Protein AF-A0A3N5FR30-F1 (afdb_monomer_lite)

Sequence (261 aa):
MTSRAGVLCLGLALLLAAAAEAAAPLPAHPPEVLRQDLEFLLRTIDEVHPDPYQAVSREDLEAHVQRIAAGLTEPLTAVQFFPRVAPLITSLGDGHTLVSPTLDSAALEEAGIRFFPLDLLFTPSGAFVLRSSGPEEEVPAGARLLSVNGTAIEEITETLLSLASGETRDLRLAKLGVDDTFKLFLWQTYGFAGTFDIEHEHDGERAGVRLAGLLPSEIRSRRTKAATKTLELETLEDGVRLLRVRHFEVDSNDFRRFLRS

Foldseek 3Di:
DDDDDDDDPPDDPPPPPPPPPAFDDADWDALVVLLVVLVVVLVCCVVPPPQQPPQHHNVRLVVLSVVLSVVRPGTGGQLQCLLSCLLSQQSSLAQPGADDRPDDLVSQVSSVWFWDQFQWQFDPVAIFTCAGLDPDRPDDGRWGWQDKPPHGRVVLLVSLLSRAHHNDSGVSSRVCRPDCNVRSSCCSPVVDTAKIWTWIGDPRDIDIDIDGGHRPVSSVVSPPPPVDPQWDWDQDPPRDIDIDHNDDPDDPVRVVVVVVD

Secondary structure (DSSP, 8-state):
-----------------------PPPPEE-HHHHHHHHHHHHHHHHHH-SSTTSSS-HHHHHHHHHHHHHT--S-EEHHHHHHHHHHHHHHTT-SS--------HHHHHHTT--B--EEEEEETTEEEEEEE-SSS--S-TTPEEEEETTEEHHHHHHHHHTTS--SSHHHHHHHHTSTTHHHHHHHHHH---SEEEEEEEETTEEEEEEEEPB-HHHHHHHS------SEEEEE-GGG-EEEEE--S-S-HHHHHHHTT-

Radius of gyration: 25.09 Å; chains: 1; bounding box: 101×34×68 Å

pLDDT: mean 86.25, std 15.85, range [37.53, 98.69]

Structure (mmCIF, N/CA/C/O backbone):
data_AF-A0A3N5FR30-F1
#
_entry.id   AF-A0A3N5FR30-F1
#
loop_
_atom_site.group_PDB
_atom_site.id
_atom_site.type_symbol
_atom_site.label_atom_id
_atom_site.label_alt_id
_atom_site.label_comp_id
_atom_site.label_asym_id
_atom_site.label_entity_id
_atom_site.label_seq_id
_atom_site.pdbx_PDB_ins_code
_atom_site.Cartn_x
_atom_site.Cartn_y
_atom_site.Cartn_z
_atom_site.occupancy
_atom_site.B_iso_or_equiv
_atom_site.auth_seq_id
_atom_site.auth_comp_id
_atom_site.auth_asym_id
_atom_site.auth_atom_id
_atom_site.pdbx_PDB_model_num
ATOM 1 N N . MET A 1 1 ? 77.000 13.882 24.609 1.00 42.44 1 MET A N 1
ATOM 2 C CA . MET A 1 1 ? 76.091 12.730 24.793 1.00 42.44 1 MET A CA 1
ATOM 3 C C . MET A 1 1 ? 74.787 13.275 25.347 1.00 42.44 1 MET A C 1
ATOM 5 O O . MET A 1 1 ? 74.662 13.463 26.547 1.00 42.44 1 MET A O 1
ATOM 9 N N . THR A 1 2 ? 73.895 13.699 24.456 1.00 39.75 2 THR A N 1
ATOM 10 C CA . THR A 1 2 ? 72.694 14.477 24.778 1.00 39.75 2 THR A CA 1
ATOM 11 C C . THR A 1 2 ? 71.457 13.586 24.711 1.00 39.75 2 THR A C 1
ATOM 13 O O . THR A 1 2 ? 71.197 12.926 23.709 1.00 39.75 2 THR A O 1
ATOM 16 N N . SER A 1 3 ? 70.729 13.561 25.826 1.00 40.66 3 SER A N 1
ATOM 17 C CA . SER A 1 3 ? 69.446 12.890 26.027 1.00 40.66 3 SER A CA 1
ATOM 18 C C . SER A 1 3 ? 68.369 13.481 25.108 1.00 40.66 3 SER A C 1
ATOM 20 O O . SER A 1 3 ? 68.215 14.701 25.048 1.00 40.66 3 SER A O 1
ATOM 22 N N . ARG A 1 4 ? 67.622 12.630 24.394 1.00 44.72 4 ARG A N 1
ATOM 23 C CA . ARG A 1 4 ? 66.390 13.001 23.680 1.00 44.72 4 ARG A CA 1
ATOM 24 C C . ARG A 1 4 ? 65.199 12.506 24.496 1.00 44.72 4 ARG A C 1
ATOM 26 O O . ARG A 1 4 ? 64.917 11.312 24.521 1.00 44.72 4 ARG A O 1
ATOM 33 N N . ALA A 1 5 ? 64.530 13.439 25.166 1.00 45.00 5 ALA A N 1
ATOM 34 C CA . ALA A 1 5 ? 63.251 13.220 25.824 1.00 45.00 5 ALA A CA 1
ATOM 35 C C . ALA A 1 5 ? 62.147 13.049 24.769 1.00 45.00 5 ALA A C 1
ATOM 37 O O . ALA A 1 5 ? 62.014 13.870 23.860 1.00 45.00 5 ALA A O 1
ATOM 38 N N . GLY A 1 6 ? 61.381 11.965 24.890 1.00 43.25 6 GLY A N 1
ATOM 39 C CA . GLY A 1 6 ? 60.166 11.735 24.121 1.00 43.25 6 GLY A CA 1
ATOM 40 C C . GLY A 1 6 ? 59.013 12.578 24.660 1.00 43.25 6 GLY A C 1
ATOM 41 O O . GLY A 1 6 ? 58.820 12.674 25.870 1.00 43.25 6 GLY A O 1
ATOM 42 N N . VAL A 1 7 ? 58.235 13.162 23.753 1.00 48.25 7 VAL A N 1
ATOM 43 C CA . VAL A 1 7 ? 56.917 13.727 24.048 1.00 48.25 7 VAL A CA 1
ATOM 44 C C . VAL A 1 7 ? 55.917 12.912 23.240 1.00 48.25 7 VAL A C 1
ATOM 46 O O . VAL A 1 7 ? 55.847 13.014 22.018 1.00 48.25 7 VAL A O 1
ATOM 49 N N . LEU A 1 8 ? 55.207 12.032 23.939 1.00 38.25 8 LEU A N 1
ATOM 50 C CA . LEU A 1 8 ? 54.112 11.230 23.414 1.00 38.25 8 LEU A CA 1
ATOM 51 C C . LEU A 1 8 ? 52.847 12.104 23.470 1.00 38.25 8 LEU A C 1
ATOM 53 O O . LEU A 1 8 ? 52.256 12.271 24.534 1.00 38.25 8 LEU A O 1
ATOM 57 N N . CYS A 1 9 ? 52.459 12.715 22.349 1.00 37.53 9 CYS A N 1
ATOM 58 C CA . CYS A 1 9 ? 51.179 13.420 22.236 1.00 37.53 9 CYS A CA 1
ATOM 59 C C . CYS A 1 9 ? 50.045 12.394 22.119 1.00 37.53 9 CYS A C 1
ATOM 61 O O . CYS A 1 9 ? 49.798 11.846 21.046 1.00 37.53 9 CYS A O 1
ATOM 63 N N . LEU A 1 10 ? 49.362 12.136 23.233 1.00 40.31 10 LEU A N 1
ATOM 64 C CA . LEU A 1 10 ? 48.133 11.351 23.279 1.00 40.31 10 LEU A CA 1
ATOM 65 C C . LEU A 1 10 ? 46.980 12.218 22.738 1.00 40.31 10 LEU A C 1
ATOM 67 O O . LEU A 1 10 ? 46.413 13.040 23.455 1.00 40.31 10 LEU A O 1
ATOM 71 N N . GLY A 1 11 ? 46.675 12.085 21.446 1.00 41.25 11 GLY A N 1
ATOM 72 C CA . GLY A 1 11 ? 45.509 12.717 20.831 1.00 41.25 11 GLY A CA 1
ATOM 73 C C . GLY A 1 11 ? 44.230 12.004 21.265 1.00 41.25 11 GLY A C 1
ATOM 74 O O . GLY A 1 11 ? 43.933 10.916 20.780 1.00 41.25 11 GLY A O 1
ATOM 75 N N . LEU A 1 12 ? 43.481 12.609 22.186 1.00 43.53 12 LEU A N 1
ATOM 76 C CA . LEU A 1 12 ? 42.139 12.175 22.567 1.00 43.53 12 LEU A CA 1
ATOM 77 C C . LEU A 1 12 ? 41.180 12.501 21.410 1.00 43.53 12 LEU A C 1
ATOM 79 O O . LEU A 1 12 ? 40.731 13.637 21.267 1.00 43.53 12 LEU A O 1
ATOM 83 N N . ALA A 1 13 ? 40.901 11.517 20.554 1.00 44.03 13 ALA A N 1
ATOM 84 C CA . ALA A 1 13 ? 39.857 11.622 19.544 1.00 44.03 13 ALA A CA 1
ATOM 85 C C . ALA A 1 13 ? 38.494 11.624 20.252 1.00 44.03 13 ALA A C 1
ATOM 87 O O . ALA A 1 13 ? 37.994 10.582 20.675 1.00 44.03 13 ALA A O 1
ATOM 88 N N . LEU A 1 14 ? 37.918 12.814 20.427 1.00 39.25 14 LEU A N 1
ATOM 89 C CA . LEU A 1 14 ? 36.544 12.985 20.882 1.00 39.25 14 LEU A CA 1
ATOM 90 C C . LEU A 1 14 ? 35.622 12.450 19.771 1.00 39.25 14 LEU A C 1
ATOM 92 O O . LEU A 1 14 ? 35.352 13.141 18.790 1.00 39.25 14 LEU A O 1
ATOM 96 N N . LEU A 1 15 ? 35.177 11.197 19.897 1.00 43.19 15 LEU A N 1
ATOM 97 C CA . LEU A 1 15 ? 34.057 10.676 19.117 1.00 43.19 15 LEU A CA 1
ATOM 98 C C . LEU A 1 15 ? 32.801 11.439 19.552 1.00 43.19 15 LEU A C 1
ATOM 100 O O . LEU A 1 15 ? 32.135 11.075 20.520 1.00 43.19 15 LEU A O 1
ATOM 104 N N . LEU A 1 16 ? 32.486 12.517 18.836 1.00 42.00 16 LEU A N 1
ATOM 105 C CA . LEU A 1 16 ? 31.136 13.063 18.789 1.00 42.00 16 LEU A CA 1
ATOM 106 C C . LEU A 1 16 ? 30.261 12.019 18.092 1.00 42.00 16 LEU A C 1
ATOM 108 O O . LEU A 1 16 ? 30.093 12.033 16.875 1.00 42.00 16 LEU A O 1
ATOM 112 N N . ALA A 1 17 ? 29.732 11.079 18.872 1.00 44.19 17 ALA A N 1
ATOM 113 C CA . ALA A 1 17 ? 28.532 10.372 18.475 1.00 44.19 17 ALA A CA 1
ATOM 114 C C . ALA A 1 17 ? 27.443 11.441 18.342 1.00 44.19 17 ALA A C 1
ATOM 116 O O . ALA A 1 17 ? 26.980 11.988 19.343 1.00 44.19 17 ALA A O 1
ATOM 117 N N . ALA A 1 18 ? 27.092 11.794 17.106 1.00 41.62 18 ALA A N 1
ATOM 118 C CA . ALA A 1 18 ? 25.855 12.503 16.847 1.00 41.62 18 ALA A CA 1
ATOM 119 C C . ALA A 1 18 ? 24.737 11.592 17.361 1.00 41.62 18 ALA A C 1
ATOM 121 O O . ALA A 1 18 ? 24.438 10.563 16.755 1.00 41.62 18 ALA A O 1
ATOM 122 N N . ALA A 1 19 ? 24.191 11.912 18.533 1.00 42.03 19 ALA A N 1
ATOM 123 C CA . ALA A 1 19 ? 22.943 11.321 18.966 1.00 42.03 19 ALA A CA 1
ATOM 124 C C . ALA A 1 19 ? 21.922 11.712 17.898 1.00 42.03 19 ALA A C 1
ATOM 126 O O . ALA A 1 19 ? 21.645 12.897 17.721 1.00 42.03 19 ALA A O 1
ATOM 127 N N . ALA A 1 20 ? 21.452 10.734 17.124 1.00 46.09 20 ALA A N 1
ATOM 128 C CA . ALA A 1 20 ? 20.307 10.934 16.257 1.00 46.09 20 ALA A CA 1
ATOM 129 C C . ALA A 1 20 ? 19.173 11.415 17.163 1.00 46.09 20 ALA A C 1
ATOM 131 O O . ALA A 1 20 ? 18.742 10.685 18.058 1.00 46.09 20 ALA A O 1
ATOM 132 N N . GLU A 1 21 ? 18.783 12.675 17.007 1.00 43.16 21 GLU A N 1
ATOM 133 C CA . GLU A 1 21 ? 17.681 13.251 17.756 1.00 43.16 21 GLU A CA 1
ATOM 134 C C . GLU A 1 21 ? 16.444 12.427 17.403 1.00 43.16 21 GLU A C 1
ATOM 136 O O . GLU A 1 21 ? 16.078 12.301 16.232 1.00 43.16 21 GLU A O 1
ATOM 141 N N . ALA A 1 22 ? 15.901 11.726 18.399 1.00 49.97 22 ALA A N 1
ATOM 142 C CA . ALA A 1 22 ? 14.773 10.843 18.184 1.00 49.97 22 ALA A CA 1
ATOM 143 C C . ALA A 1 22 ? 13.600 11.692 17.690 1.00 49.97 22 ALA A C 1
ATOM 145 O O . ALA A 1 22 ? 13.188 12.640 18.357 1.00 49.97 22 ALA A O 1
ATOM 146 N N . ALA A 1 23 ? 13.102 11.337 16.510 1.00 55.12 23 ALA A N 1
ATOM 147 C CA . ALA A 1 23 ? 11.891 11.862 15.909 1.00 55.12 23 ALA A CA 1
ATOM 148 C C . ALA A 1 23 ? 10.788 12.124 16.945 1.00 55.12 23 ALA A C 1
ATOM 150 O O . ALA A 1 23 ? 10.525 11.264 17.793 1.00 55.12 23 ALA A O 1
ATOM 151 N N . ALA A 1 24 ? 10.107 13.270 16.854 1.00 56.94 24 ALA A N 1
ATOM 152 C CA . ALA A 1 24 ? 8.933 13.517 17.681 1.00 56.94 24 ALA A CA 1
ATOM 153 C C . ALA A 1 24 ? 7.892 12.396 17.454 1.00 56.94 24 ALA A C 1
ATOM 155 O O . ALA A 1 24 ? 7.596 12.058 16.303 1.00 56.94 24 ALA A O 1
ATOM 156 N N . PRO A 1 25 ? 7.348 11.783 18.521 1.00 68.56 25 PRO A N 1
ATOM 157 C CA . PRO A 1 25 ? 6.411 10.679 18.376 1.00 68.56 25 PRO A CA 1
ATOM 158 C C . PRO A 1 25 ? 5.099 11.164 17.751 1.00 68.56 25 PRO A C 1
ATOM 160 O O . PRO A 1 25 ? 4.577 12.221 18.108 1.00 68.56 25 PRO A O 1
ATOM 163 N N . LEU A 1 26 ? 4.552 10.369 16.829 1.00 75.31 26 LEU A N 1
ATOM 164 C CA . LEU A 1 26 ? 3.255 10.643 16.210 1.00 75.31 26 LEU A CA 1
ATOM 165 C C . LEU A 1 26 ? 2.138 10.686 17.272 1.00 75.31 26 LEU A C 1
ATOM 167 O O . LEU A 1 26 ? 2.204 9.947 18.260 1.00 75.31 26 LEU A O 1
ATOM 171 N N . PRO A 1 27 ? 1.090 11.506 17.076 1.00 83.06 27 PRO A N 1
ATOM 172 C CA . PRO A 1 27 ? -0.012 11.605 18.026 1.00 83.06 27 PRO A CA 1
ATOM 173 C C . PRO A 1 27 ? -0.767 10.273 18.148 1.00 83.06 27 PRO A C 1
ATOM 175 O O . PRO A 1 27 ? -1.097 9.633 17.147 1.00 83.06 27 PRO A O 1
ATOM 178 N N . ALA A 1 28 ? -1.045 9.868 19.390 1.00 91.06 28 ALA A N 1
ATOM 179 C CA . ALA A 1 28 ? -1.814 8.672 19.721 1.00 91.06 28 ALA A CA 1
ATOM 180 C C . ALA A 1 28 ? -3.229 9.028 20.197 1.00 91.06 28 ALA A C 1
ATOM 182 O O . ALA A 1 28 ? -3.439 10.043 20.863 1.00 91.06 28 ALA A O 1
ATOM 183 N N . HIS A 1 29 ? -4.188 8.159 19.890 1.00 93.81 29 HIS A N 1
ATOM 184 C CA . HIS A 1 29 ? -5.600 8.320 20.218 1.00 93.81 29 HIS A CA 1
ATOM 185 C C . HIS A 1 29 ? -6.042 7.242 21.213 1.00 93.81 29 HIS A C 1
ATOM 187 O O . HIS A 1 29 ? -5.626 6.089 21.083 1.00 93.81 29 HIS A O 1
ATOM 193 N N . PRO A 1 30 ? -6.869 7.580 22.218 1.00 97.06 30 PRO A N 1
ATOM 194 C CA . PRO A 1 30 ? -7.309 6.619 23.222 1.00 97.06 30 PRO A CA 1
ATOM 195 C C . PRO A 1 30 ? -8.242 5.552 22.616 1.00 97.06 30 PRO A C 1
ATOM 197 O O . PRO A 1 30 ? -8.977 5.858 21.674 1.00 97.06 30 PRO A O 1
ATOM 200 N N . PRO A 1 31 ? -8.297 4.332 23.191 1.00 97.62 31 PRO A N 1
ATOM 201 C CA . PRO A 1 31 ? -9.117 3.234 22.672 1.00 97.62 31 PRO A CA 1
ATOM 202 C C . PRO A 1 31 ? -10.581 3.584 22.414 1.00 97.62 31 PRO A C 1
ATOM 204 O O . PRO A 1 31 ? -11.162 3.111 21.447 1.00 97.62 31 PRO A O 1
ATOM 207 N N . GLU A 1 32 ? -11.173 4.417 23.270 1.00 97.38 32 GLU A N 1
ATOM 208 C CA . GLU A 1 32 ? -12.575 4.817 23.149 1.00 97.38 32 GLU A CA 1
ATOM 209 C C . GLU A 1 32 ? -12.850 5.594 21.856 1.00 97.38 32 GLU A C 1
ATOM 211 O O . GLU A 1 32 ? -13.816 5.306 21.158 1.00 97.38 32 GLU A O 1
ATOM 216 N N . VAL A 1 33 ? -11.953 6.511 21.485 1.00 96.94 33 VAL A N 1
ATOM 217 C CA . VAL A 1 33 ? -12.056 7.266 20.226 1.00 96.94 33 VAL A CA 1
ATOM 218 C C . VAL A 1 33 ? -11.894 6.327 19.032 1.00 96.94 33 VAL A C 1
ATOM 220 O O . VAL A 1 33 ? -12.684 6.372 18.099 1.00 96.94 33 VAL A O 1
ATOM 223 N N . LEU A 1 34 ? -10.929 5.407 19.093 1.00 97.00 34 LEU A N 1
ATOM 224 C CA . LEU A 1 34 ? -10.686 4.444 18.016 1.00 97.00 34 LEU A CA 1
ATOM 225 C C . LEU A 1 34 ? -11.871 3.488 17.795 1.00 97.00 34 LEU A C 1
ATOM 227 O O . LEU A 1 34 ? -12.149 3.104 16.662 1.00 97.00 34 LEU A O 1
ATOM 231 N N . ARG A 1 35 ? -12.592 3.101 18.856 1.00 97.81 35 ARG A N 1
ATOM 232 C CA . ARG A 1 35 ? -13.826 2.304 18.729 1.00 97.81 35 ARG A CA 1
ATOM 233 C C . ARG A 1 35 ? -14.955 3.106 18.089 1.00 97.81 35 ARG A C 1
ATOM 235 O O . ARG A 1 35 ? -15.630 2.579 17.211 1.00 97.81 35 ARG A O 1
ATOM 242 N N . GLN A 1 36 ? -15.113 4.373 18.471 1.00 97.38 36 GLN A N 1
ATOM 243 C CA . GLN A 1 36 ? -16.086 5.271 17.843 1.00 97.38 36 GLN A CA 1
ATOM 244 C C . GLN A 1 36 ? -15.788 5.467 16.350 1.00 97.38 36 GLN A C 1
ATOM 246 O O . GLN A 1 36 ? -16.717 5.463 15.545 1.00 97.38 36 GLN A O 1
ATOM 251 N N . ASP A 1 37 ? -14.512 5.546 15.964 1.00 95.94 37 ASP A N 1
ATOM 252 C CA . ASP A 1 37 ? -14.106 5.599 14.556 1.00 95.94 37 ASP A CA 1
ATOM 253 C C . ASP A 1 37 ? -14.484 4.316 13.795 1.00 95.94 37 ASP A C 1
ATOM 255 O O . ASP A 1 37 ? -14.937 4.400 12.655 1.00 95.94 37 ASP A O 1
ATOM 259 N N . LEU A 1 38 ? -14.361 3.128 14.407 1.00 96.81 38 LEU A N 1
ATOM 260 C CA . LEU A 1 38 ? -14.804 1.868 13.784 1.00 96.81 38 LEU A CA 1
ATOM 261 C C . LEU A 1 38 ? -16.320 1.821 13.576 1.00 96.81 38 LEU A C 1
ATOM 263 O O . LEU A 1 38 ? -16.785 1.400 12.518 1.00 96.81 38 LEU A O 1
ATOM 267 N N . GLU A 1 39 ? -17.090 2.241 14.579 1.00 96.06 39 GLU A N 1
ATOM 268 C CA . GLU A 1 39 ? -18.551 2.302 14.485 1.00 96.06 39 GLU A CA 1
ATOM 269 C C . GLU A 1 39 ? -18.994 3.315 13.426 1.00 96.06 39 GLU A C 1
ATOM 271 O O . GLU A 1 39 ? -19.888 3.040 12.623 1.00 96.06 39 GLU A O 1
ATOM 276 N N . PHE A 1 40 ? -18.339 4.478 13.393 1.00 96.38 40 PHE A N 1
ATOM 277 C CA . PHE A 1 40 ? -18.560 5.493 12.374 1.00 96.38 40 PHE A CA 1
ATOM 278 C C . PHE A 1 40 ? -18.238 4.957 10.977 1.00 96.38 40 PHE A C 1
ATOM 280 O O . PHE A 1 40 ? -19.025 5.161 10.051 1.00 96.38 40 PHE A O 1
ATOM 287 N N . LEU A 1 41 ? -17.115 4.253 10.826 1.00 95.81 41 LEU A N 1
ATOM 288 C CA . LEU A 1 41 ? -16.693 3.661 9.562 1.00 95.81 41 LEU A CA 1
ATOM 289 C C . LEU A 1 41 ? -17.719 2.650 9.050 1.00 95.81 41 LEU A C 1
ATOM 291 O O . LEU A 1 41 ? -18.159 2.770 7.911 1.00 95.81 41 LEU A O 1
ATOM 295 N N . LEU A 1 42 ? -18.132 1.697 9.891 1.00 95.88 42 LEU A N 1
ATOM 296 C CA . LEU A 1 42 ? -19.125 0.690 9.521 1.00 95.88 42 LEU A CA 1
ATOM 297 C C . LEU A 1 42 ? -20.447 1.341 9.098 1.00 95.88 42 LEU A C 1
ATOM 299 O O . LEU A 1 42 ? -20.963 1.039 8.029 1.00 95.88 42 LEU A O 1
ATOM 303 N N . ARG A 1 43 ? -20.956 2.298 9.885 1.00 96.81 43 ARG A N 1
ATOM 304 C CA . ARG A 1 43 ? -22.175 3.036 9.523 1.00 96.81 43 ARG A CA 1
ATOM 305 C C . ARG A 1 43 ? -22.022 3.779 8.194 1.00 96.81 43 ARG A C 1
ATOM 307 O O . ARG A 1 43 ? -22.944 3.790 7.390 1.00 96.81 43 ARG A O 1
ATOM 314 N N . THR A 1 44 ? -20.864 4.388 7.954 1.00 96.31 44 THR A N 1
ATOM 315 C CA . THR A 1 44 ? -20.599 5.112 6.703 1.00 96.31 44 THR A CA 1
ATOM 316 C C . THR A 1 44 ? -20.578 4.164 5.505 1.00 96.31 44 THR A C 1
ATOM 318 O O . THR A 1 44 ? -21.104 4.512 4.451 1.00 96.31 44 THR A O 1
ATOM 321 N N . ILE A 1 45 ? -20.013 2.962 5.658 1.00 95.81 45 ILE A N 1
ATOM 322 C CA . ILE A 1 45 ? -20.052 1.921 4.623 1.00 95.81 45 ILE A CA 1
ATOM 323 C C . ILE A 1 45 ? -21.508 1.553 4.312 1.00 95.81 45 ILE A C 1
ATOM 325 O O . ILE A 1 45 ? -21.887 1.575 3.143 1.00 95.81 45 ILE A O 1
ATOM 329 N N . ASP A 1 46 ? -22.325 1.302 5.338 1.00 94.88 46 ASP A N 1
ATOM 330 C CA . ASP A 1 46 ? -23.747 0.957 5.191 1.00 94.88 46 ASP A CA 1
ATOM 331 C C . ASP A 1 46 ? -24.562 2.068 4.495 1.00 94.88 46 ASP A C 1
ATOM 333 O O . ASP A 1 46 ? -25.474 1.780 3.722 1.00 94.88 46 ASP A O 1
ATOM 337 N N . GLU A 1 47 ? -24.260 3.340 4.776 1.00 96.38 47 GLU A N 1
ATOM 338 C CA . GLU A 1 47 ? -25.028 4.493 4.282 1.00 96.38 47 GLU A CA 1
ATOM 339 C C . GLU A 1 47 ? -24.602 4.978 2.889 1.00 96.38 47 GLU A C 1
ATOM 341 O O . GLU A 1 47 ? -25.434 5.486 2.133 1.00 96.38 47 GLU A O 1
ATOM 346 N N . VAL A 1 48 ? -23.309 4.890 2.564 1.00 95.69 48 VAL A N 1
ATOM 347 C CA . VAL A 1 48 ? -22.721 5.586 1.406 1.00 95.69 48 VAL A CA 1
ATOM 348 C C . VAL A 1 48 ? -22.289 4.628 0.304 1.00 95.69 48 VAL A C 1
ATOM 350 O O . VAL A 1 48 ? -22.377 4.980 -0.875 1.00 95.69 48 VAL A O 1
ATOM 353 N N . HIS A 1 49 ? -21.796 3.438 0.652 1.00 95.06 49 HIS A N 1
ATOM 354 C CA . HIS A 1 49 ? -21.287 2.516 -0.354 1.00 95.06 49 HIS A CA 1
ATOM 355 C C . HIS A 1 49 ? -22.462 1.918 -1.151 1.00 95.06 49 HIS A C 1
ATOM 357 O O . HIS A 1 49 ? -23.422 1.437 -0.551 1.00 95.06 49 HIS A O 1
ATOM 363 N N . PRO A 1 50 ? -22.422 1.914 -2.497 1.00 93.62 50 PRO A N 1
ATOM 364 C CA . PRO A 1 50 ? -23.561 1.472 -3.304 1.00 93.62 50 PRO A CA 1
ATOM 365 C C . PRO A 1 50 ? -23.837 -0.035 -3.204 1.00 93.62 50 PRO A C 1
ATOM 367 O O . PRO A 1 50 ? -24.989 -0.444 -3.326 1.00 93.62 50 PRO A O 1
ATOM 370 N N . ASP A 1 51 ? -22.797 -0.851 -3.000 1.00 93.75 51 ASP A N 1
ATOM 371 C CA . ASP A 1 51 ? -22.917 -2.314 -2.872 1.00 93.75 51 ASP A CA 1
ATOM 372 C C . ASP A 1 51 ? -21.824 -2.925 -1.959 1.00 93.75 51 ASP A C 1
ATOM 374 O O . ASP A 1 51 ? -20.907 -3.591 -2.437 1.00 93.75 51 ASP A O 1
ATOM 378 N N . PRO A 1 52 ? -21.810 -2.620 -0.643 1.00 93.25 52 PRO A N 1
ATOM 379 C CA . PRO A 1 52 ? -20.686 -2.969 0.239 1.00 93.25 52 PRO A CA 1
ATOM 380 C C . PRO A 1 52 ? -20.592 -4.461 0.555 1.00 93.25 52 PRO A C 1
ATOM 382 O O . PRO A 1 52 ? -19.548 -4.932 0.999 1.00 93.25 52 PRO A O 1
ATOM 385 N N . TYR A 1 53 ? -21.673 -5.208 0.334 1.00 95.38 53 TYR A N 1
ATOM 386 C CA . TYR A 1 53 ? -21.774 -6.607 0.742 1.00 95.38 53 TYR A CA 1
ATOM 387 C C . TYR A 1 53 ? -21.699 -7.589 -0.426 1.00 95.38 53 TYR A C 1
ATOM 389 O O . TYR A 1 53 ? -22.062 -8.758 -0.293 1.00 95.38 53 TYR A O 1
ATOM 397 N N . GLN A 1 54 ? -21.230 -7.127 -1.586 1.00 93.38 54 GLN A N 1
ATOM 398 C CA . GLN A 1 54 ? -21.058 -7.977 -2.757 1.00 93.38 54 GLN A CA 1
ATOM 399 C C . GLN A 1 54 ? -20.033 -9.097 -2.504 1.00 93.38 54 GLN A C 1
ATOM 401 O O . GLN A 1 54 ? -20.246 -10.240 -2.912 1.00 93.38 54 GLN A O 1
ATOM 406 N N . ALA A 1 55 ? -18.916 -8.766 -1.844 1.00 92.94 55 ALA A N 1
ATOM 407 C CA . ALA A 1 55 ? -17.796 -9.681 -1.608 1.00 92.94 55 ALA A CA 1
ATOM 408 C C . ALA A 1 55 ? -17.727 -10.237 -0.173 1.00 92.94 55 ALA A C 1
ATOM 410 O O . ALA A 1 55 ? -17.074 -11.256 0.056 1.00 92.94 55 ALA A O 1
ATOM 411 N N . VAL A 1 56 ? -18.389 -9.589 0.788 1.00 94.88 56 VAL A N 1
ATOM 412 C CA . VAL A 1 56 ? -18.380 -9.948 2.214 1.00 94.88 56 VAL A CA 1
ATOM 413 C C . VAL A 1 56 ? -19.777 -9.770 2.801 1.00 94.88 56 VAL A C 1
ATOM 415 O O . VAL A 1 56 ? -20.484 -8.839 2.433 1.00 94.88 56 VAL A O 1
ATOM 418 N N . SER A 1 57 ? -20.201 -10.647 3.713 1.00 96.25 5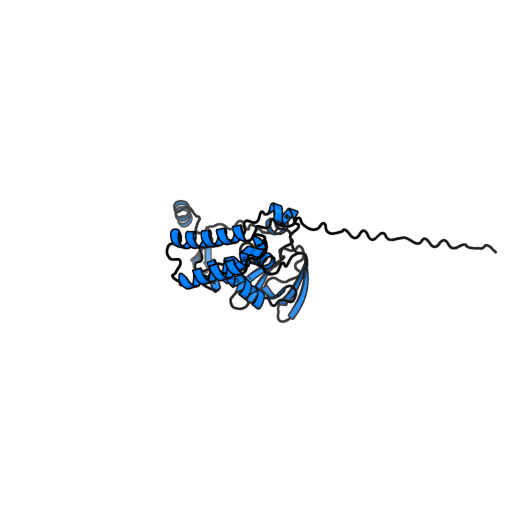7 SER A N 1
ATOM 419 C CA . SER A 1 57 ? -21.488 -10.460 4.389 1.00 96.25 57 SER A CA 1
ATOM 420 C C . SER A 1 57 ? -21.422 -9.308 5.397 1.00 96.25 57 SER A C 1
ATOM 422 O O . SER A 1 57 ? -20.360 -8.988 5.943 1.00 96.25 57 SER A O 1
ATOM 424 N N . ARG A 1 58 ? -22.573 -8.693 5.680 1.00 95.50 58 ARG A N 1
ATOM 425 C CA . ARG A 1 58 ? -22.680 -7.649 6.707 1.00 95.50 58 ARG A CA 1
ATOM 426 C C . ARG A 1 58 ? -22.277 -8.188 8.078 1.00 95.50 58 ARG A C 1
ATOM 428 O O . ARG A 1 58 ? -21.550 -7.525 8.810 1.00 95.50 58 ARG A O 1
ATOM 435 N N . GLU A 1 59 ? -22.691 -9.412 8.386 1.00 96.62 59 GLU A N 1
ATOM 436 C CA . GLU A 1 59 ? -22.394 -10.104 9.637 1.00 96.62 59 GLU A CA 1
ATOM 437 C C . GLU A 1 59 ? -20.893 -10.379 9.801 1.00 96.62 59 GLU A C 1
ATOM 439 O O . GLU A 1 59 ? -20.344 -10.176 10.885 1.00 96.62 59 GLU A O 1
ATOM 444 N N . ASP A 1 60 ? -20.202 -10.798 8.734 1.00 95.81 60 ASP A N 1
ATOM 445 C CA . ASP A 1 60 ? -18.754 -11.029 8.773 1.00 95.81 60 ASP A CA 1
ATOM 446 C C . ASP A 1 60 ? -17.979 -9.720 8.972 1.00 95.81 60 ASP A C 1
ATOM 448 O O . ASP A 1 60 ? -17.001 -9.684 9.730 1.00 95.81 60 ASP A O 1
ATOM 452 N N . LEU A 1 61 ? -18.423 -8.635 8.326 1.00 95.06 61 LEU A N 1
ATOM 453 C CA . LEU A 1 61 ? -17.823 -7.309 8.475 1.00 95.06 61 LEU A CA 1
ATOM 454 C C . LEU A 1 61 ? -18.033 -6.760 9.896 1.00 95.06 61 LEU A C 1
ATOM 456 O O . LEU A 1 61 ? -17.072 -6.325 10.535 1.00 95.06 61 LEU A O 1
ATOM 460 N N . GLU A 1 62 ? -19.252 -6.859 10.435 1.00 96.25 62 GLU A N 1
ATOM 461 C CA . GLU A 1 62 ? -19.579 -6.518 11.827 1.00 96.25 62 GLU A CA 1
ATOM 462 C C . GLU A 1 62 ? -18.734 -7.330 12.819 1.00 96.25 62 GLU A C 1
ATOM 464 O O . GLU A 1 62 ? -18.115 -6.769 13.727 1.00 96.25 62 GLU A O 1
ATOM 469 N N . ALA A 1 63 ? -18.636 -8.649 12.627 1.00 96.25 63 ALA A N 1
ATOM 470 C CA . ALA A 1 63 ? -17.816 -9.514 13.470 1.00 96.25 63 ALA A CA 1
ATOM 471 C C . ALA A 1 63 ? -16.331 -9.122 13.421 1.00 96.25 63 ALA A C 1
ATOM 473 O O . ALA A 1 63 ? -15.620 -9.219 14.426 1.00 96.25 63 ALA A O 1
ATOM 474 N N . HIS A 1 64 ? -15.841 -8.660 12.268 1.00 94.88 64 HIS A N 1
ATOM 475 C CA . HIS A 1 64 ? -14.481 -8.154 12.134 1.00 94.88 64 HIS A CA 1
ATOM 476 C C . HIS A 1 64 ? -14.275 -6.844 12.899 1.00 94.88 64 HIS A C 1
ATOM 478 O O . HIS A 1 64 ? -13.319 -6.743 13.672 1.00 94.88 64 HIS A O 1
ATOM 484 N N . VAL A 1 65 ? -15.201 -5.893 12.775 1.00 96.56 65 VAL A N 1
ATOM 485 C CA . VAL A 1 65 ? -15.191 -4.649 13.558 1.00 96.56 65 VAL A CA 1
ATOM 486 C C . VAL A 1 65 ? -15.140 -4.947 15.059 1.00 96.56 65 VAL A C 1
ATOM 488 O O . VAL A 1 65 ? -14.283 -4.408 15.760 1.00 96.56 65 VAL A O 1
ATOM 491 N N . GLN A 1 66 ? -15.976 -5.868 15.548 1.00 96.88 66 GLN A N 1
ATOM 492 C CA . GLN A 1 66 ? -16.005 -6.240 16.967 1.00 96.88 66 GLN A CA 1
ATOM 493 C C . GLN A 1 66 ? -14.689 -6.870 17.442 1.00 96.88 66 GLN A C 1
ATOM 495 O O . GLN A 1 66 ? -14.205 -6.553 18.532 1.00 96.88 66 GLN A O 1
ATOM 500 N N . ARG A 1 67 ? -14.057 -7.720 16.619 1.00 96.81 67 ARG A N 1
ATOM 501 C CA . ARG A 1 67 ? -12.733 -8.289 16.927 1.00 96.81 67 ARG A CA 1
ATOM 502 C C . ARG A 1 67 ? -11.667 -7.207 17.075 1.00 96.81 67 ARG A C 1
ATOM 504 O O . ARG A 1 67 ? -10.866 -7.275 18.006 1.00 96.81 67 ARG A O 1
ATOM 511 N N . ILE A 1 68 ? -11.659 -6.212 16.188 1.00 96.50 68 ILE A N 1
ATOM 512 C CA . ILE A 1 68 ? -10.711 -5.096 16.276 1.00 96.50 68 ILE A CA 1
ATOM 513 C C . ILE A 1 68 ? -11.002 -4.282 17.538 1.00 96.50 68 ILE A C 1
ATOM 515 O O . ILE A 1 68 ? -10.091 -4.077 18.336 1.00 96.50 68 ILE A O 1
ATOM 519 N N . ALA A 1 69 ? -12.262 -3.896 17.764 1.00 97.12 69 ALA A N 1
ATOM 520 C CA . ALA A 1 69 ? -12.687 -3.092 18.909 1.00 97.12 69 ALA A CA 1
ATOM 521 C C . ALA A 1 69 ? -12.318 -3.723 20.264 1.00 97.12 69 ALA A C 1
ATOM 523 O O . ALA A 1 69 ? -11.852 -3.021 21.169 1.00 97.12 69 ALA A O 1
ATOM 524 N N . ALA A 1 70 ? -12.469 -5.046 20.391 1.00 96.88 70 ALA A N 1
ATOM 525 C CA . ALA A 1 70 ? -12.086 -5.805 21.580 1.00 96.88 70 ALA A CA 1
ATOM 526 C C . ALA A 1 70 ? -10.564 -5.822 21.820 1.00 96.88 70 ALA A C 1
ATOM 528 O O . ALA A 1 70 ? -10.119 -5.861 22.965 1.00 96.88 70 ALA A O 1
ATOM 529 N N . GLY A 1 71 ? -9.76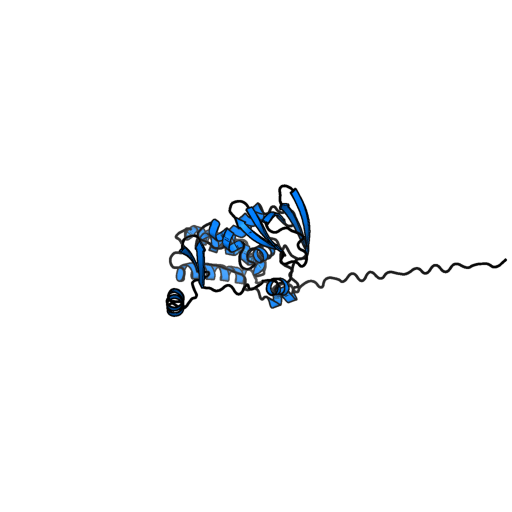4 -5.767 20.750 1.00 95.75 71 GLY A N 1
ATOM 530 C CA . GLY A 1 71 ? -8.301 -5.720 20.809 1.00 95.75 71 GLY A CA 1
ATOM 531 C C . GLY A 1 71 ? -7.707 -4.320 21.012 1.00 95.75 71 GLY A C 1
ATOM 532 O O . GLY A 1 71 ? -6.484 -4.186 21.085 1.00 95.75 71 GLY A O 1
ATOM 533 N N . LEU A 1 72 ? -8.533 -3.270 21.074 1.00 96.62 72 LEU A N 1
ATOM 534 C CA . LEU A 1 72 ? -8.095 -1.905 21.372 1.00 96.62 72 LEU A CA 1
ATOM 535 C C . LEU A 1 72 ? -8.037 -1.710 22.890 1.00 96.62 72 LEU A C 1
ATOM 537 O O . LEU A 1 72 ? -9.025 -1.321 23.511 1.00 96.62 72 LEU A O 1
ATOM 541 N N . THR A 1 73 ? -6.891 -2.006 23.502 1.00 96.19 73 THR A N 1
ATOM 542 C CA . THR A 1 73 ? -6.682 -1.901 24.962 1.00 96.19 73 THR A CA 1
ATOM 543 C C . THR A 1 73 ? -5.764 -0.753 25.373 1.00 96.19 73 THR A C 1
ATOM 545 O O . THR A 1 73 ? -5.722 -0.394 26.546 1.00 96.19 73 THR A O 1
ATOM 548 N N . GLU A 1 74 ? -5.049 -0.158 24.424 1.00 95.81 74 GLU A N 1
ATOM 549 C CA . GLU A 1 74 ? -4.077 0.914 24.640 1.00 95.81 74 GLU A CA 1
ATOM 550 C C . GLU A 1 74 ? -4.208 1.995 23.557 1.00 95.81 74 GLU A C 1
ATOM 552 O O . GLU A 1 74 ? -4.752 1.712 22.484 1.00 95.81 74 GLU A O 1
ATOM 557 N N . PRO A 1 75 ? -3.761 3.237 23.817 1.00 96.38 75 PRO A N 1
ATOM 558 C CA . PRO A 1 75 ? -3.761 4.274 22.798 1.00 96.38 75 PRO A CA 1
ATOM 559 C C . PRO A 1 75 ? -2.903 3.885 21.591 1.00 96.38 75 PRO A C 1
ATOM 561 O O . PRO A 1 75 ? -1.772 3.437 21.760 1.00 96.38 75 PRO A O 1
ATOM 564 N N . LEU A 1 76 ? -3.419 4.110 20.383 1.00 93.69 76 LEU A N 1
ATOM 565 C CA . LEU A 1 76 ? -2.697 3.857 19.135 1.00 93.69 76 LEU A CA 1
ATOM 566 C C . LEU A 1 76 ? -2.582 5.139 18.320 1.00 93.69 76 LEU A C 1
ATOM 568 O O . LEU A 1 76 ? -3.505 5.951 18.261 1.00 93.69 76 LEU A O 1
ATOM 572 N N . THR A 1 77 ? -1.451 5.304 17.649 1.00 90.31 77 THR A N 1
ATOM 573 C CA . THR A 1 77 ? -1.317 6.286 16.569 1.00 90.31 77 THR A CA 1
ATOM 574 C C . THR A 1 77 ? -2.140 5.852 15.355 1.00 90.31 77 THR A C 1
ATOM 576 O O . THR A 1 77 ? -2.414 4.663 15.172 1.00 90.31 77 THR A O 1
ATOM 579 N N . ALA A 1 78 ? -2.486 6.792 14.473 1.00 89.19 78 ALA A N 1
ATOM 580 C CA . ALA A 1 78 ? -3.181 6.469 13.222 1.00 89.19 78 ALA A CA 1
ATOM 581 C C . ALA A 1 78 ? -2.415 5.429 12.374 1.00 89.19 78 ALA A C 1
ATOM 583 O O . ALA A 1 78 ? -3.025 4.570 11.742 1.00 89.19 78 ALA A O 1
ATOM 584 N N . VAL A 1 79 ? -1.078 5.455 12.421 1.00 87.94 79 VAL A N 1
ATOM 585 C CA . VAL A 1 79 ? -0.199 4.486 11.743 1.00 87.94 79 VAL A CA 1
ATOM 586 C C . VAL A 1 79 ? -0.341 3.080 12.319 1.00 87.94 79 VAL A C 1
ATOM 588 O O . VAL A 1 79 ? -0.429 2.125 11.560 1.00 87.94 79 VAL A O 1
ATOM 591 N N . GLN A 1 80 ? -0.407 2.944 13.645 1.00 89.69 80 GLN A N 1
ATOM 592 C CA . GLN A 1 80 ? -0.592 1.645 14.305 1.00 89.69 80 GLN A CA 1
ATOM 593 C C . GLN A 1 80 ? -2.023 1.114 14.168 1.00 89.69 80 GLN A C 1
ATOM 595 O O . GLN A 1 80 ? -2.251 -0.096 14.213 1.00 89.69 80 GLN A O 1
ATOM 600 N N . PHE A 1 81 ? -2.996 2.014 14.030 1.00 92.94 81 PHE A N 1
ATOM 601 C CA . PHE A 1 81 ? -4.396 1.652 13.866 1.00 92.94 81 PHE A CA 1
ATOM 602 C C . PHE A 1 81 ? -4.716 1.206 12.433 1.00 92.94 81 PHE A C 1
ATOM 604 O O . PHE A 1 81 ? -5.426 0.220 12.247 1.00 92.94 81 PHE A O 1
ATOM 611 N N . PHE A 1 82 ? -4.133 1.865 11.428 1.00 92.56 82 PHE A N 1
ATOM 612 C CA . PHE A 1 82 ? -4.331 1.572 10.006 1.00 92.56 82 PHE A CA 1
ATOM 613 C C . PHE A 1 82 ? -4.276 0.079 9.625 1.00 92.56 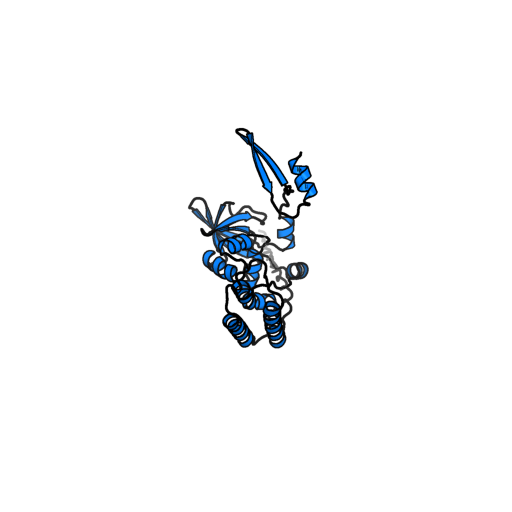82 PHE A C 1
ATOM 615 O O . PHE A 1 82 ? -5.263 -0.396 9.061 1.00 92.56 82 PHE A O 1
ATOM 622 N N . PRO A 1 83 ? -3.220 -0.700 9.949 1.00 91.38 83 PRO A N 1
ATOM 623 C CA . PRO A 1 83 ? -3.142 -2.103 9.539 1.00 91.38 83 PRO A CA 1
ATOM 624 C C . PRO A 1 83 ? -4.212 -2.990 10.192 1.00 91.38 83 PRO A C 1
ATOM 626 O O . PRO A 1 83 ? -4.459 -4.096 9.722 1.00 91.38 83 PRO A O 1
ATOM 629 N N . ARG A 1 84 ? -4.881 -2.515 11.254 1.00 93.12 84 ARG A N 1
ATOM 630 C CA . ARG A 1 84 ? -6.029 -3.204 11.860 1.00 93.12 84 ARG A CA 1
ATOM 631 C C . ARG A 1 84 ? -7.328 -2.929 11.105 1.00 93.12 84 ARG A C 1
ATOM 633 O O . ARG A 1 84 ? -8.187 -3.797 11.059 1.00 93.12 84 ARG A O 1
ATOM 640 N N . VAL A 1 85 ? -7.470 -1.734 10.530 1.00 94.69 85 VAL A N 1
ATOM 641 C CA . VAL A 1 85 ? -8.700 -1.268 9.868 1.00 94.69 85 VAL A CA 1
ATOM 642 C C . VAL A 1 85 ? -8.701 -1.578 8.376 1.00 94.69 85 VAL A C 1
ATOM 644 O O . VAL A 1 85 ? -9.727 -1.986 7.845 1.00 94.69 85 VAL A O 1
ATOM 647 N N . ALA A 1 86 ? -7.569 -1.417 7.689 1.00 94.31 86 ALA A N 1
ATOM 648 C CA . ALA A 1 86 ? -7.484 -1.593 6.240 1.00 94.31 86 ALA A CA 1
ATOM 649 C C . ALA A 1 86 ? -8.026 -2.947 5.739 1.00 94.31 86 ALA A C 1
ATOM 651 O O . ALA A 1 86 ? -8.752 -2.936 4.746 1.00 94.31 86 ALA A O 1
ATOM 652 N N . PRO A 1 87 ? -7.817 -4.087 6.436 1.00 93.50 87 PRO A N 1
ATOM 653 C CA . PRO A 1 87 ? -8.413 -5.359 6.031 1.00 93.50 87 PRO A CA 1
ATOM 654 C C . PRO A 1 87 ? -9.951 -5.367 5.988 1.00 93.50 87 PRO A C 1
ATOM 656 O O . PRO A 1 87 ? -10.518 -6.119 5.196 1.00 93.50 87 PRO A O 1
ATOM 659 N N . LEU A 1 88 ? -10.638 -4.534 6.787 1.00 94.00 88 LEU A N 1
ATOM 660 C CA . LEU A 1 88 ? -12.095 -4.348 6.689 1.00 94.00 88 LEU A CA 1
ATOM 661 C C . LEU A 1 88 ? -12.468 -3.787 5.317 1.00 94.00 88 LEU A C 1
ATOM 663 O O . LEU A 1 88 ? -13.362 -4.300 4.653 1.00 94.00 88 LEU A O 1
ATOM 667 N N . ILE A 1 89 ? -11.737 -2.768 4.871 1.00 94.44 89 ILE A N 1
ATOM 668 C CA . ILE A 1 89 ? -11.989 -2.097 3.596 1.00 94.44 89 ILE A CA 1
ATOM 669 C C . ILE A 1 89 ? -11.610 -3.000 2.430 1.00 94.44 89 ILE A C 1
ATOM 671 O O . ILE A 1 89 ? -12.387 -3.173 1.497 1.00 94.44 89 ILE A O 1
ATOM 675 N N . THR A 1 90 ? -10.456 -3.657 2.515 1.00 93.56 90 THR A N 1
ATOM 676 C CA . THR A 1 90 ? -10.011 -4.608 1.496 1.00 93.56 90 THR A CA 1
ATOM 677 C C . THR A 1 90 ? -10.983 -5.787 1.340 1.00 93.56 90 THR A C 1
ATOM 679 O O . THR A 1 90 ? -11.106 -6.326 0.237 1.00 93.56 90 THR A O 1
ATOM 682 N N . SER A 1 91 ? -11.701 -6.186 2.403 1.00 93.62 91 SER A N 1
ATOM 683 C CA . SER A 1 91 ? -12.709 -7.258 2.324 1.00 93.62 91 SER A CA 1
ATOM 684 C C . SER A 1 91 ? -13.969 -6.895 1.539 1.00 93.62 91 SER A C 1
ATOM 686 O O . SER A 1 91 ? -14.634 -7.802 1.048 1.00 93.62 91 SER A O 1
ATOM 688 N N . LEU A 1 92 ? -14.253 -5.602 1.338 1.00 93.81 92 LEU A N 1
ATOM 689 C CA . LEU A 1 92 ? -15.352 -5.158 0.472 1.00 93.81 92 LEU A CA 1
ATOM 690 C C . LEU A 1 92 ? -15.109 -5.543 -0.994 1.00 93.81 92 LEU A C 1
ATOM 692 O O . LEU A 1 92 ? -16.048 -5.600 -1.780 1.00 93.81 92 LEU A O 1
ATOM 696 N N . GLY A 1 93 ? -13.852 -5.819 -1.369 1.00 91.44 93 GLY A N 1
ATOM 697 C CA . GLY A 1 93 ? -13.501 -6.209 -2.732 1.00 91.44 93 GLY A CA 1
ATOM 698 C C . GLY A 1 93 ? -13.670 -5.080 -3.748 1.00 91.44 93 GLY A C 1
ATOM 699 O O . GLY A 1 93 ? -13.763 -5.360 -4.935 1.00 91.44 93 GLY A O 1
ATOM 700 N N . ASP A 1 94 ? -13.689 -3.826 -3.297 1.00 91.56 94 ASP A N 1
ATOM 701 C CA . ASP A 1 94 ? -13.852 -2.646 -4.144 1.00 91.56 94 ASP A CA 1
ATOM 702 C C . ASP A 1 94 ? -12.521 -1.897 -4.327 1.00 91.56 94 ASP A C 1
ATOM 704 O O . ASP A 1 94 ? -11.685 -1.811 -3.420 1.00 91.56 94 ASP A O 1
ATOM 708 N N . GLY A 1 95 ? -12.293 -1.374 -5.532 1.00 88.44 95 GLY A N 1
ATOM 709 C CA . GLY A 1 95 ? -11.082 -0.642 -5.889 1.00 88.44 95 GLY A CA 1
ATOM 710 C C . GLY A 1 95 ? -11.129 0.853 -5.593 1.00 88.44 95 GLY A C 1
ATOM 711 O O . GLY A 1 95 ? -10.081 1.501 -5.692 1.00 88.44 95 GLY A O 1
ATOM 712 N N . HIS A 1 96 ? -12.287 1.395 -5.220 1.00 90.25 96 HIS A N 1
ATOM 713 C CA . HIS A 1 96 ? -12.521 2.829 -5.032 1.00 90.25 96 HIS A CA 1
ATOM 714 C C . HIS A 1 96 ? -12.727 3.211 -3.562 1.00 90.25 96 HIS A C 1
ATOM 716 O O . HIS A 1 96 ? -12.622 4.383 -3.204 1.00 90.25 96 HIS A O 1
ATOM 722 N N . THR A 1 97 ? -12.937 2.222 -2.701 1.00 91.69 97 THR A N 1
ATOM 723 C CA . THR A 1 97 ? -13.057 2.374 -1.258 1.00 91.69 97 THR A CA 1
ATOM 724 C C . THR A 1 97 ? -11.697 2.143 -0.623 1.00 91.69 97 THR A C 1
ATOM 726 O O . THR A 1 97 ? -11.077 1.092 -0.778 1.00 91.69 97 THR A O 1
ATOM 729 N N . LEU A 1 98 ? -11.196 3.158 0.072 1.00 89.81 98 LEU A N 1
ATOM 730 C CA . LEU A 1 98 ? -9.883 3.137 0.702 1.00 89.81 98 LEU A CA 1
ATOM 731 C C . LEU A 1 98 ? -9.949 3.796 2.074 1.00 89.81 98 LEU A C 1
ATOM 733 O O . LEU A 1 98 ? -10.716 4.728 2.303 1.00 89.81 98 LEU A O 1
ATOM 737 N N . VAL A 1 99 ? -9.100 3.317 2.973 1.00 90.12 99 VAL A N 1
ATOM 738 C CA . VAL A 1 99 ? -8.762 4.000 4.218 1.00 90.12 99 VAL A CA 1
ATOM 739 C C . VAL A 1 99 ? -7.269 4.272 4.184 1.00 90.12 99 VAL A C 1
ATOM 741 O O . VAL A 1 99 ? -6.494 3.460 3.689 1.00 90.12 99 VAL A O 1
ATOM 744 N N . SER A 1 100 ? -6.857 5.424 4.685 1.00 84.12 100 SER A N 1
ATOM 745 C CA . SER A 1 100 ? -5.451 5.759 4.871 1.00 84.12 100 SER A CA 1
ATOM 746 C C . SER A 1 100 ? -5.352 6.627 6.113 1.00 84.12 100 SER A C 1
ATOM 748 O O . SER A 1 100 ? -6.209 7.495 6.300 1.00 84.12 100 SER A O 1
ATOM 750 N N . PRO A 1 101 ? -4.324 6.458 6.959 1.00 80.44 101 PRO A N 1
ATOM 751 C CA . PRO A 1 101 ? -4.051 7.458 7.969 1.00 80.44 101 PRO A CA 1
ATOM 752 C C . PRO A 1 101 ? -3.713 8.766 7.251 1.00 80.44 101 PRO A C 1
ATOM 754 O O . PRO A 1 101 ? -2.962 8.778 6.270 1.00 80.44 101 PRO A O 1
ATOM 757 N N . THR A 1 102 ? -4.275 9.871 7.730 1.00 74.31 102 THR A N 1
ATOM 758 C CA . THR A 1 102 ? -3.861 11.198 7.280 1.00 74.31 102 THR A CA 1
ATOM 759 C C . THR A 1 102 ? -2.461 11.440 7.817 1.00 74.31 102 THR A C 1
ATOM 761 O O . THR A 1 102 ? -2.274 11.646 9.015 1.00 74.31 102 THR A O 1
ATOM 764 N N . LEU A 1 103 ? -1.468 11.369 6.937 1.00 76.06 103 LEU A N 1
ATOM 765 C CA . LEU A 1 103 ? -0.082 11.639 7.286 1.00 76.06 103 LEU A CA 1
ATOM 766 C C . LEU A 1 103 ? 0.328 12.980 6.710 1.00 76.06 103 LEU A C 1
ATOM 768 O O . LEU A 1 103 ? 0.306 13.187 5.496 1.00 76.06 103 LEU A O 1
ATOM 772 N N . ASP A 1 104 ? 0.722 13.887 7.594 1.00 80.81 104 ASP A N 1
ATOM 773 C CA . ASP A 1 104 ? 1.333 15.135 7.179 1.00 80.81 104 ASP A CA 1
ATOM 774 C C . ASP A 1 104 ? 2.766 14.855 6.714 1.00 80.81 104 ASP A C 1
ATOM 776 O O . ASP A 1 104 ? 3.617 14.410 7.486 1.00 80.81 104 ASP A O 1
ATOM 780 N N . SER A 1 105 ? 3.035 15.116 5.433 1.00 79.50 105 SER A N 1
ATOM 781 C CA . SER A 1 105 ? 4.381 14.984 4.871 1.00 79.50 105 SER A CA 1
ATOM 782 C C . SER A 1 105 ? 5.403 15.833 5.628 1.00 79.50 105 SER A C 1
ATOM 784 O O . SER A 1 105 ? 6.540 15.398 5.758 1.00 79.50 105 SER A O 1
ATOM 786 N N . ALA A 1 106 ? 5.018 17.013 6.132 1.00 84.25 106 ALA A N 1
ATOM 787 C CA . ALA A 1 106 ? 5.908 17.851 6.930 1.00 84.25 106 ALA A CA 1
ATOM 788 C C . ALA A 1 106 ? 6.227 17.198 8.280 1.00 84.25 106 ALA A C 1
ATOM 790 O O . ALA A 1 106 ? 7.387 17.174 8.672 1.00 84.25 106 ALA A O 1
ATOM 791 N N . ALA A 1 107 ? 5.235 16.591 8.939 1.00 83.00 107 ALA A N 1
ATOM 792 C CA . ALA A 1 107 ? 5.459 15.867 10.187 1.00 83.00 107 ALA A CA 1
ATOM 793 C C . ALA A 1 107 ? 6.350 14.630 9.988 1.00 83.00 107 ALA A C 1
ATOM 795 O O . ALA A 1 107 ? 7.207 14.360 10.821 1.00 83.00 107 ALA A O 1
ATOM 796 N N . LEU A 1 108 ? 6.191 13.891 8.882 1.00 86.31 108 LEU A N 1
ATOM 797 C CA . LEU A 1 108 ? 7.079 12.767 8.545 1.00 86.31 108 LEU A CA 1
ATOM 798 C C . LEU A 1 108 ? 8.519 13.226 8.274 1.00 86.31 108 LEU A C 1
ATOM 800 O O . LEU A 1 108 ? 9.467 12.537 8.651 1.00 86.31 108 LEU A O 1
ATOM 804 N N . GLU A 1 109 ? 8.670 14.379 7.621 1.00 89.00 109 GLU A N 1
ATOM 805 C CA . GLU A 1 109 ? 9.963 15.003 7.345 1.00 89.00 109 GLU A CA 1
ATOM 806 C C . GLU A 1 109 ? 10.642 15.478 8.640 1.00 89.00 109 GLU A C 1
ATOM 808 O O . GLU A 1 109 ? 11.809 15.170 8.866 1.00 89.00 109 GLU A O 1
ATOM 813 N N . GLU A 1 110 ? 9.908 16.172 9.516 1.00 86.69 110 GLU A N 1
ATOM 814 C CA . GLU A 1 110 ? 10.383 16.635 10.829 1.00 86.69 110 GLU A CA 1
ATOM 815 C C . GLU A 1 110 ? 10.739 15.459 11.746 1.00 86.69 110 GLU A C 1
ATOM 817 O O . GLU A 1 110 ? 11.760 15.478 12.431 1.00 86.69 110 GLU A O 1
ATOM 822 N N . ALA A 1 111 ? 9.948 14.387 11.689 1.00 84.88 111 ALA A N 1
ATOM 823 C CA . ALA A 1 111 ? 10.243 13.115 12.334 1.00 84.88 111 ALA A CA 1
ATOM 824 C C . ALA A 1 111 ? 11.407 12.351 11.668 1.00 84.88 111 ALA A C 1
ATOM 826 O O . ALA A 1 111 ? 11.761 11.264 12.111 1.00 84.88 111 ALA A O 1
ATOM 827 N N . GLY A 1 112 ? 12.010 12.858 10.589 1.00 90.00 112 GLY A N 1
ATOM 828 C CA . GLY A 1 112 ? 13.165 12.230 9.947 1.00 90.00 112 GLY A CA 1
ATOM 829 C C . GLY A 1 112 ? 12.901 10.811 9.432 1.00 90.00 112 GLY A C 1
ATOM 830 O O . GLY A 1 112 ? 13.832 10.004 9.353 1.00 90.00 112 GLY A O 1
ATOM 831 N N . ILE A 1 113 ? 11.648 10.476 9.102 1.00 90.81 113 ILE A N 1
ATOM 832 C CA . ILE A 1 113 ? 11.279 9.134 8.644 1.00 90.81 113 ILE A CA 1
ATOM 833 C C . ILE A 1 113 ? 11.856 8.902 7.248 1.00 90.81 113 ILE A C 1
ATOM 835 O O . ILE A 1 113 ? 11.484 9.557 6.276 1.00 90.81 113 ILE A O 1
ATOM 839 N N . ARG A 1 114 ? 12.773 7.936 7.149 1.00 93.88 114 ARG A N 1
ATOM 840 C CA . ARG A 1 114 ? 13.460 7.567 5.907 1.00 93.88 114 ARG A CA 1
ATOM 841 C C . ARG A 1 114 ? 12.875 6.290 5.322 1.00 93.88 114 ARG A C 1
ATOM 843 O O . ARG A 1 114 ? 13.083 5.210 5.870 1.00 93.88 114 ARG A O 1
ATOM 850 N N . PHE A 1 115 ? 12.174 6.425 4.206 1.00 94.44 115 PHE A N 1
ATOM 851 C CA . PHE A 1 115 ? 11.459 5.360 3.513 1.00 94.44 115 PHE A CA 1
ATOM 852 C C . PHE A 1 115 ? 12.362 4.513 2.611 1.00 94.44 115 PHE A C 1
ATOM 854 O O . PHE A 1 115 ? 13.485 4.897 2.274 1.00 94.44 115 PHE A O 1
ATOM 861 N N . PHE A 1 116 ? 11.836 3.355 2.203 1.00 95.44 116 PHE A N 1
ATOM 862 C CA . PHE A 1 116 ? 12.507 2.411 1.312 1.00 95.44 116 PHE A CA 1
ATOM 863 C C . PHE A 1 116 ? 12.947 3.080 -0.007 1.00 95.44 116 PHE A C 1
ATOM 865 O O . PHE A 1 116 ? 12.131 3.749 -0.643 1.00 95.44 116 PHE A O 1
ATOM 872 N N . PRO A 1 117 ? 14.208 2.917 -0.447 1.00 93.44 117 PRO A N 1
ATOM 873 C CA . PRO A 1 117 ? 14.786 3.765 -1.490 1.00 93.44 117 PRO A CA 1
ATOM 874 C C . PRO A 1 117 ? 14.583 3.268 -2.931 1.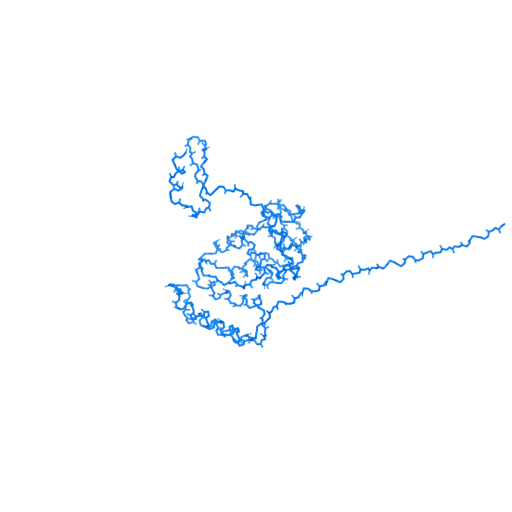00 93.44 117 PRO A C 1
ATOM 876 O O . PRO A 1 117 ? 15.101 3.902 -3.849 1.00 93.44 117 PRO A O 1
ATOM 879 N N . LEU A 1 118 ? 13.865 2.165 -3.172 1.00 92.88 118 LEU A N 1
ATOM 880 C CA . LEU A 1 118 ? 13.655 1.625 -4.526 1.00 92.88 118 LEU A CA 1
ATOM 881 C C . LEU A 1 118 ? 12.196 1.758 -4.984 1.00 92.88 118 LEU A C 1
ATOM 883 O O . LEU A 1 118 ? 11.260 1.639 -4.187 1.00 92.88 118 LEU A O 1
ATOM 887 N N . ASP A 1 119 ? 12.015 1.969 -6.287 1.00 92.00 119 ASP A N 1
ATOM 888 C CA . ASP A 1 119 ? 10.725 1.820 -6.965 1.00 92.00 119 ASP A CA 1
ATOM 889 C C . ASP A 1 119 ? 10.603 0.382 -7.476 1.00 92.00 119 ASP A C 1
ATOM 891 O O . ASP A 1 119 ? 11.527 -0.127 -8.114 1.00 92.00 119 ASP A O 1
ATOM 895 N N . LEU A 1 120 ? 9.471 -0.270 -7.203 1.00 95.06 120 LEU A N 1
ATOM 896 C CA . LEU A 1 120 ? 9.257 -1.683 -7.508 1.00 95.06 120 LEU A CA 1
ATOM 897 C C . LEU A 1 120 ? 8.043 -1.880 -8.417 1.00 95.06 120 LEU A C 1
ATOM 899 O O . LEU A 1 120 ? 7.003 -1.251 -8.234 1.00 95.06 120 LEU A O 1
ATOM 903 N N . LEU A 1 121 ? 8.163 -2.819 -9.349 1.00 95.81 121 LEU A N 1
ATOM 904 C CA . LEU A 1 121 ? 7.059 -3.417 -10.082 1.00 95.81 121 LEU A CA 1
ATOM 905 C C . LEU A 1 121 ? 6.668 -4.723 -9.397 1.00 95.81 121 LEU A C 1
ATOM 907 O O . LEU A 1 121 ? 7.464 -5.659 -9.342 1.00 95.81 121 LEU A O 1
ATOM 911 N N . PHE A 1 122 ? 5.429 -4.807 -8.927 1.00 97.56 122 PHE A N 1
ATOM 912 C CA . PHE A 1 122 ? 4.869 -6.038 -8.383 1.00 97.56 122 PHE A CA 1
ATOM 913 C C . PHE A 1 122 ? 4.080 -6.781 -9.457 1.00 97.56 122 PHE A C 1
ATOM 915 O O . PHE A 1 122 ? 3.238 -6.211 -10.148 1.00 97.56 122 PHE A O 1
ATOM 922 N N . THR A 1 123 ? 4.350 -8.074 -9.583 1.00 95.50 123 THR A N 1
ATOM 923 C CA . THR A 1 123 ? 3.698 -8.981 -10.533 1.00 95.50 123 THR A CA 1
ATOM 924 C C . THR A 1 123 ? 3.313 -10.277 -9.818 1.00 95.50 123 THR A C 1
ATOM 926 O O . THR A 1 123 ? 3.845 -10.558 -8.740 1.00 95.50 123 THR A O 1
ATOM 929 N N . PRO A 1 124 ? 2.474 -11.139 -10.418 1.00 95.06 124 PRO A N 1
ATOM 930 C CA . PRO A 1 124 ? 2.246 -12.483 -9.888 1.00 95.06 124 PRO A CA 1
ATOM 931 C C . PRO A 1 124 ? 3.530 -13.311 -9.724 1.00 95.06 124 PRO A C 1
ATOM 933 O O . PRO A 1 124 ? 3.579 -14.193 -8.875 1.00 95.06 124 PRO A O 1
ATOM 936 N N . SER A 1 125 ? 4.573 -13.022 -10.510 1.00 95.12 125 SER A N 1
ATOM 937 C CA . SER A 1 125 ? 5.857 -13.729 -10.445 1.00 95.12 125 SER A CA 1
ATOM 938 C C . SER A 1 125 ? 6.838 -13.203 -9.393 1.00 95.12 125 SER A C 1
ATOM 940 O O . SER A 1 125 ? 7.825 -13.887 -9.123 1.00 95.12 125 SER A O 1
ATOM 942 N N . GLY A 1 126 ? 6.598 -12.025 -8.808 1.00 96.62 126 GLY A N 1
ATOM 943 C CA . GLY A 1 126 ? 7.488 -11.401 -7.824 1.00 96.62 126 GLY A CA 1
ATOM 944 C C . GLY A 1 126 ? 7.565 -9.877 -7.938 1.00 96.62 126 GLY A C 1
ATOM 945 O O . GLY A 1 126 ? 6.837 -9.261 -8.726 1.00 96.62 126 GLY A O 1
ATOM 946 N N . ALA A 1 127 ? 8.461 -9.288 -7.145 1.00 98.12 127 ALA A N 1
ATOM 947 C CA . ALA A 1 127 ? 8.760 -7.860 -7.136 1.00 98.12 127 ALA A CA 1
ATOM 948 C C . ALA A 1 127 ? 10.087 -7.577 -7.854 1.00 98.12 127 ALA A C 1
ATOM 950 O O . ALA A 1 127 ? 11.098 -8.222 -7.576 1.00 98.12 127 ALA A O 1
ATOM 951 N N . PHE A 1 128 ? 10.085 -6.600 -8.756 1.00 97.44 128 PHE A N 1
ATOM 952 C CA . PHE A 1 128 ? 11.230 -6.262 -9.599 1.00 97.44 128 PHE A CA 1
ATOM 953 C C . PHE A 1 128 ? 11.592 -4.791 -9.456 1.00 97.44 128 PHE A C 1
ATOM 955 O O . PHE A 1 128 ? 10.713 -3.934 -9.413 1.00 97.44 128 PHE A O 1
ATOM 962 N N . VAL A 1 129 ? 12.882 -4.485 -9.406 1.00 95.06 129 VAL A N 1
ATOM 963 C CA . VAL A 1 129 ? 13.373 -3.113 -9.276 1.00 95.06 129 VAL A CA 1
ATOM 964 C C . VAL A 1 129 ? 13.154 -2.364 -10.583 1.00 95.06 129 VAL A C 1
ATOM 966 O O . VAL A 1 129 ? 13.656 -2.761 -11.628 1.00 95.06 129 VAL A O 1
ATOM 969 N N . LEU A 1 130 ? 12.407 -1.264 -10.540 1.00 91.12 130 LEU A N 1
ATOM 970 C CA . LEU A 1 130 ? 12.249 -0.365 -11.684 1.00 91.12 130 LEU A CA 1
ATOM 971 C C . LEU A 1 130 ? 13.409 0.620 -11.763 1.00 91.12 130 LEU A C 1
ATOM 973 O O . LEU A 1 130 ? 13.952 0.862 -12.837 1.00 91.12 130 LEU A O 1
ATOM 977 N N . ARG A 1 131 ? 13.764 1.204 -10.617 1.00 87.31 131 ARG A N 1
ATOM 978 C CA . ARG A 1 131 ? 14.894 2.121 -10.467 1.00 87.31 131 ARG A CA 1
ATOM 979 C C . ARG A 1 131 ? 15.245 2.326 -8.999 1.00 87.31 131 ARG A C 1
ATOM 981 O O . ARG A 1 131 ? 14.392 2.192 -8.117 1.00 87.31 131 ARG A O 1
ATOM 988 N N . SER A 1 132 ? 16.483 2.744 -8.767 1.00 79.69 132 SER A N 1
ATOM 989 C CA . SER A 1 132 ? 16.888 3.338 -7.498 1.00 79.69 132 SER A CA 1
ATOM 990 C C . SER A 1 132 ? 16.363 4.772 -7.423 1.00 79.69 132 SER A C 1
ATOM 992 O O . SER A 1 132 ? 16.568 5.564 -8.341 1.00 79.69 132 SER A O 1
ATOM 994 N N . SER A 1 133 ? 15.682 5.116 -6.330 1.00 70.44 133 SER A N 1
ATOM 995 C CA . SER A 1 133 ? 15.500 6.522 -5.956 1.00 70.44 133 SER A CA 1
ATOM 996 C C . SER A 1 133 ? 16.724 7.038 -5.186 1.00 70.44 133 SER A C 1
ATOM 998 O O . SER A 1 133 ? 16.769 8.217 -4.857 1.00 70.44 133 SER A O 1
ATOM 1000 N N . GLY A 1 134 ? 17.712 6.192 -4.864 1.00 64.06 134 GLY A N 1
ATOM 1001 C CA . GLY A 1 134 ? 18.966 6.529 -4.178 1.00 64.06 134 GLY A CA 1
ATOM 1002 C C . GLY A 1 134 ? 20.018 7.187 -5.092 1.00 64.06 134 GLY A C 1
ATOM 1003 O O . GLY A 1 134 ? 19.826 7.235 -6.303 1.00 64.06 134 GLY A O 1
ATOM 1004 N N . PRO A 1 135 ? 21.105 7.757 -4.531 1.00 55.78 135 PRO A N 1
ATOM 1005 C CA . PRO A 1 135 ? 22.165 8.396 -5.321 1.00 55.78 135 PRO A CA 1
ATOM 1006 C C . PRO A 1 135 ? 23.096 7.391 -6.021 1.00 55.78 135 PRO A C 1
ATOM 1008 O O . PRO A 1 135 ? 23.793 7.772 -6.957 1.00 55.78 135 PRO A O 1
ATOM 1011 N N . GLU A 1 136 ? 23.099 6.132 -5.582 1.00 59.97 136 GLU A N 1
ATOM 1012 C CA . GLU A 1 136 ? 23.928 5.065 -6.135 1.00 59.97 136 GLU A CA 1
ATOM 1013 C C . GLU A 1 136 ? 23.025 4.007 -6.801 1.00 59.97 136 GLU A C 1
ATOM 1015 O O . GLU A 1 136 ? 22.014 3.567 -6.237 1.00 59.97 136 GLU A O 1
ATOM 1020 N N . GLU A 1 137 ? 23.360 3.623 -8.037 1.00 65.12 137 GLU A N 1
ATOM 1021 C CA . GLU A 1 137 ? 22.722 2.523 -8.781 1.00 65.12 137 GLU A CA 1
ATOM 1022 C C . GLU A 1 137 ? 23.240 1.166 -8.271 1.00 65.12 137 GLU A C 1
ATOM 1024 O O . GLU A 1 137 ? 23.736 0.341 -9.031 1.00 65.12 137 GLU A O 1
ATOM 1029 N N . GLU A 1 138 ? 23.169 0.933 -6.958 1.00 79.75 138 GLU A N 1
ATOM 1030 C CA . GLU A 1 138 ? 23.701 -0.295 -6.349 1.00 79.75 138 GLU A CA 1
ATOM 1031 C C . GLU A 1 138 ? 22.833 -1.531 -6.638 1.00 79.75 138 GLU A C 1
ATOM 1033 O O . GLU A 1 138 ? 23.304 -2.658 -6.508 1.00 79.75 138 GLU A O 1
ATOM 1038 N N . VAL A 1 139 ? 21.569 -1.333 -7.035 1.00 90.19 139 VAL A N 1
ATOM 1039 C CA . VAL A 1 139 ? 20.660 -2.414 -7.435 1.00 90.19 139 VAL A CA 1
ATOM 1040 C C . VAL A 1 139 ? 20.229 -2.208 -8.887 1.00 90.19 139 VAL A C 1
ATOM 1042 O O . VAL A 1 139 ? 19.572 -1.200 -9.176 1.00 90.19 139 VAL A O 1
ATOM 1045 N N . PRO A 1 140 ? 20.557 -3.142 -9.799 1.00 91.00 140 PRO A N 1
ATOM 1046 C CA . PRO A 1 140 ? 20.195 -3.028 -11.207 1.00 91.00 140 PRO A CA 1
ATOM 1047 C C . PRO A 1 140 ? 18.680 -2.943 -11.427 1.00 91.00 140 PRO A C 1
ATOM 1049 O O . PRO A 1 140 ? 17.896 -3.654 -10.793 1.00 91.00 140 PRO A O 1
ATOM 1052 N N . ALA A 1 141 ? 18.255 -2.113 -12.383 1.00 91.69 141 ALA A N 1
ATOM 1053 C CA . ALA A 1 141 ? 16.886 -2.168 -12.886 1.00 91.69 141 ALA A CA 1
ATOM 1054 C C . ALA A 1 141 ? 16.616 -3.547 -13.513 1.00 91.69 141 ALA A C 1
ATOM 1056 O O . ALA A 1 141 ? 17.452 -4.088 -14.229 1.00 91.69 141 ALA A O 1
ATOM 1057 N N . GLY A 1 142 ? 15.446 -4.117 -13.240 1.00 94.12 142 GLY A N 1
ATOM 1058 C CA . GLY A 1 142 ? 15.083 -5.483 -13.615 1.00 94.12 142 GLY A CA 1
ATOM 1059 C C . GLY A 1 142 ? 15.478 -6.548 -12.589 1.00 94.12 142 GLY A C 1
ATOM 1060 O O . GLY A 1 142 ? 14.991 -7.672 -12.695 1.00 94.12 142 GLY A O 1
ATOM 1061 N N . ALA A 1 143 ? 16.283 -6.220 -11.569 1.00 96.50 143 ALA A N 1
ATOM 1062 C CA . ALA A 1 143 ? 16.618 -7.167 -10.508 1.00 96.50 143 ALA A CA 1
ATOM 1063 C C . ALA A 1 143 ? 15.358 -7.633 -9.764 1.00 96.50 143 ALA A C 1
ATOM 1065 O O . ALA A 1 143 ? 14.488 -6.826 -9.423 1.00 96.50 143 ALA A O 1
ATOM 1066 N N . ARG A 1 144 ? 15.269 -8.934 -9.481 1.00 98.06 144 ARG A N 1
ATOM 1067 C CA . ARG A 1 144 ? 14.228 -9.509 -8.629 1.00 98.06 144 ARG A CA 1
ATOM 1068 C C . ARG A 1 144 ? 14.596 -9.254 -7.175 1.00 98.06 144 ARG A C 1
ATOM 1070 O O . ARG A 1 144 ? 15.641 -9.701 -6.713 1.00 98.06 144 ARG A O 1
ATOM 1077 N N . LEU A 1 145 ? 13.728 -8.571 -6.441 1.00 98.19 145 LEU A N 1
ATOM 1078 C CA . LEU A 1 145 ? 13.876 -8.423 -4.999 1.00 98.19 145 LEU A CA 1
ATOM 1079 C C . LEU A 1 145 ? 13.574 -9.772 -4.328 1.00 98.19 145 LEU A C 1
ATOM 1081 O O . LEU A 1 145 ? 12.640 -10.456 -4.742 1.00 98.19 145 LEU A O 1
ATOM 1085 N N . LEU A 1 146 ? 14.362 -10.167 -3.329 1.00 98.56 146 LEU A N 1
ATOM 1086 C CA . LEU A 1 146 ? 14.181 -11.422 -2.588 1.00 98.56 146 LEU A CA 1
ATOM 1087 C C . LEU A 1 146 ? 13.787 -11.167 -1.134 1.00 98.56 146 LEU A C 1
ATOM 1089 O O . LEU A 1 146 ? 12.883 -11.819 -0.616 1.00 98.56 146 LEU A O 1
ATOM 1093 N N . SER A 1 147 ? 14.439 -10.215 -0.467 1.00 98.69 147 SER A N 1
ATOM 1094 C CA . SER A 1 147 ? 14.138 -9.883 0.925 1.00 98.69 147 SER A CA 1
ATOM 1095 C C . SER A 1 147 ? 14.440 -8.420 1.248 1.00 98.69 147 SER A C 1
ATOM 1097 O O . SER A 1 147 ? 15.236 -7.761 0.573 1.00 98.69 147 SER A O 1
ATOM 1099 N N . VAL A 1 148 ? 13.776 -7.911 2.288 1.00 98.56 148 VAL A N 1
ATOM 1100 C CA . VAL A 1 148 ? 14.044 -6.604 2.897 1.00 98.56 148 VAL A CA 1
ATOM 1101 C C . VAL A 1 148 ? 14.163 -6.804 4.402 1.00 98.56 148 VAL A C 1
ATOM 1103 O O . VAL A 1 148 ? 13.256 -7.346 5.032 1.00 98.56 148 VAL A O 1
ATOM 1106 N N . ASN A 1 149 ? 15.285 -6.381 4.983 1.00 98.25 149 ASN A N 1
ATOM 1107 C CA . ASN A 1 149 ? 15.624 -6.552 6.399 1.00 98.25 149 ASN A CA 1
ATOM 1108 C C . ASN A 1 149 ? 15.447 -8.005 6.880 1.00 98.25 149 ASN A C 1
ATOM 1110 O O . ASN A 1 149 ? 14.926 -8.259 7.966 1.00 98.25 149 ASN A O 1
ATOM 1114 N N . GLY A 1 150 ? 15.836 -8.968 6.038 1.00 98.00 150 GLY A N 1
ATOM 1115 C CA . GLY A 1 150 ? 15.732 -10.403 6.319 1.00 98.00 150 GLY A CA 1
ATOM 1116 C C . GLY A 1 150 ? 14.319 -10.993 6.230 1.00 98.00 150 GLY A C 1
ATOM 1117 O O . GLY A 1 150 ? 14.160 -12.187 6.463 1.00 98.00 150 GLY A O 1
ATOM 1118 N N . THR A 1 151 ? 13.301 -10.199 5.881 1.00 98.62 151 THR A N 1
ATOM 1119 C CA . THR A 1 151 ? 11.934 -10.689 5.633 1.00 98.62 151 THR A CA 1
ATOM 1120 C C . THR A 1 151 ? 11.736 -10.912 4.137 1.00 98.62 151 THR A C 1
ATOM 1122 O O . THR A 1 151 ? 12.053 -10.029 3.335 1.00 98.62 151 THR A O 1
ATOM 1125 N N . ALA A 1 152 ? 11.228 -12.085 3.750 1.00 98.62 152 ALA A N 1
ATOM 1126 C CA . ALA A 1 152 ? 11.015 -12.436 2.347 1.00 98.62 152 ALA A CA 1
ATOM 1127 C C . ALA A 1 152 ? 10.036 -11.463 1.673 1.00 98.62 152 ALA A C 1
ATOM 1129 O O . ALA A 1 152 ? 9.005 -11.101 2.249 1.00 98.62 152 ALA A O 1
ATOM 1130 N N . ILE A 1 153 ? 10.328 -11.049 0.438 1.00 98.38 153 ILE A N 1
ATOM 1131 C CA . ILE A 1 153 ? 9.480 -10.078 -0.258 1.00 98.38 153 ILE A CA 1
ATOM 1132 C C . ILE A 1 153 ? 8.097 -10.649 -0.563 1.00 98.38 153 ILE A C 1
ATOM 1134 O O . ILE A 1 153 ? 7.125 -9.899 -0.593 1.00 98.38 153 ILE A O 1
ATOM 1138 N N . GLU A 1 154 ? 7.981 -11.962 -0.761 1.00 98.00 154 GLU A N 1
ATOM 1139 C CA . GLU A 1 154 ? 6.701 -12.634 -0.962 1.00 98.00 154 GLU A CA 1
ATOM 1140 C C . GLU A 1 154 ? 5.806 -12.501 0.281 1.00 98.00 154 GLU A C 1
ATOM 1142 O O . GLU A 1 154 ? 4.635 -12.150 0.154 1.00 98.00 154 GLU A O 1
ATOM 1147 N N . GLU A 1 155 ? 6.365 -12.679 1.481 1.00 98.12 155 GLU A N 1
ATOM 1148 C CA . GLU A 1 155 ? 5.647 -12.506 2.753 1.00 98.12 155 GLU A CA 1
ATOM 1149 C C . GLU A 1 155 ? 5.221 -11.050 2.970 1.00 98.12 155 GLU A C 1
ATOM 1151 O O . GLU A 1 155 ? 4.064 -10.771 3.311 1.00 98.12 155 GLU A O 1
ATOM 1156 N N . ILE A 1 156 ? 6.136 -10.110 2.706 1.00 98.44 156 ILE A N 1
ATOM 1157 C CA . ILE A 1 156 ? 5.830 -8.678 2.753 1.00 98.44 156 ILE A CA 1
ATOM 1158 C C . ILE A 1 156 ? 4.684 -8.380 1.789 1.00 98.44 156 ILE A C 1
ATOM 1160 O O . ILE A 1 156 ? 3.697 -7.769 2.186 1.00 98.44 156 ILE A O 1
ATOM 1164 N N . THR A 1 157 ? 4.780 -8.841 0.542 1.00 98.19 157 THR A N 1
ATOM 1165 C CA . THR A 1 157 ? 3.784 -8.571 -0.500 1.00 98.19 157 THR A CA 1
ATOM 1166 C C . THR A 1 157 ? 2.408 -9.068 -0.080 1.00 98.19 157 THR A C 1
ATOM 1168 O O . THR A 1 157 ? 1.474 -8.274 -0.078 1.00 98.19 157 THR A O 1
ATOM 1171 N N . GLU A 1 158 ? 2.265 -10.328 0.340 1.00 96.69 158 GLU A N 1
ATOM 1172 C CA . GLU A 1 158 ? 0.965 -10.864 0.774 1.00 96.69 158 GLU A CA 1
ATOM 1173 C C . GLU A 1 158 ? 0.381 -10.087 1.958 1.00 96.69 158 GLU A C 1
ATOM 1175 O O . GLU A 1 158 ? -0.808 -9.760 1.968 1.00 96.69 158 GLU A O 1
ATOM 1180 N N . THR A 1 159 ? 1.226 -9.705 2.917 1.00 96.56 159 THR A N 1
ATOM 1181 C CA . THR A 1 159 ? 0.797 -8.872 4.045 1.00 96.56 159 THR A CA 1
ATOM 1182 C C . THR A 1 159 ? 0.274 -7.523 3.559 1.00 96.56 159 THR A C 1
ATOM 1184 O O . THR A 1 159 ? -0.829 -7.118 3.926 1.00 96.56 159 THR A O 1
ATOM 1187 N N . LEU A 1 160 ? 1.016 -6.828 2.694 1.00 96.19 160 LEU A N 1
ATOM 1188 C CA . LEU A 1 160 ? 0.632 -5.497 2.221 1.00 96.19 160 LEU A CA 1
ATOM 1189 C C . LEU A 1 160 ? -0.560 -5.534 1.248 1.00 96.19 160 LEU A C 1
ATOM 1191 O O . LEU A 1 160 ? -1.344 -4.586 1.211 1.00 96.19 160 LEU A O 1
ATOM 1195 N N . LEU A 1 161 ? -0.768 -6.632 0.513 1.00 95.44 161 LEU A N 1
ATOM 1196 C CA . LEU A 1 161 ? -1.961 -6.835 -0.320 1.00 95.44 161 LEU A CA 1
ATOM 1197 C C . LEU A 1 161 ? -3.254 -6.952 0.498 1.00 95.44 161 LEU A C 1
ATOM 1199 O O . LEU A 1 161 ? -4.331 -6.693 -0.041 1.00 95.44 161 LEU A O 1
ATOM 1203 N N . SER A 1 162 ? -3.171 -7.305 1.786 1.00 93.44 162 SER A N 1
ATOM 1204 C CA . SER A 1 162 ? -4.327 -7.254 2.695 1.00 93.44 162 SER A CA 1
ATOM 1205 C C . SER A 1 162 ? -4.734 -5.819 3.068 1.00 93.44 162 SER A C 1
ATOM 1207 O O . SER A 1 162 ? -5.859 -5.590 3.515 1.00 93.44 162 SER A O 1
ATOM 1209 N N . LEU A 1 163 ? -3.848 -4.844 2.835 1.00 93.00 163 LEU A N 1
ATOM 1210 C CA . LEU A 1 163 ? -4.049 -3.425 3.144 1.00 93.00 163 LEU A CA 1
ATOM 1211 C C . LEU A 1 163 ? -4.406 -2.591 1.902 1.00 93.00 163 LEU A C 1
ATOM 1213 O O . LEU A 1 163 ? -4.909 -1.478 2.028 1.00 93.00 163 LEU A O 1
ATOM 1217 N N . ALA A 1 164 ? -4.121 -3.110 0.704 1.00 91.56 164 ALA A N 1
ATOM 1218 C CA . ALA A 1 164 ? -4.358 -2.426 -0.561 1.00 91.56 164 ALA A CA 1
ATOM 1219 C C . ALA A 1 164 ? -5.759 -2.734 -1.115 1.00 91.56 164 ALA A C 1
ATOM 1221 O O . ALA A 1 164 ? -6.079 -3.889 -1.400 1.00 91.56 164 ALA A O 1
ATOM 1222 N N . SER A 1 165 ? -6.570 -1.698 -1.347 1.00 89.31 165 SER A N 1
ATOM 1223 C CA . SER A 1 165 ? -7.888 -1.853 -1.974 1.00 89.31 165 SER A CA 1
ATOM 1224 C C . SER A 1 165 ? -7.788 -2.251 -3.450 1.00 89.31 165 SER A C 1
ATOM 1226 O O . SER A 1 165 ? -6.866 -1.860 -4.175 1.00 89.31 165 SER A O 1
ATOM 1228 N N . GLY A 1 166 ? -8.764 -3.015 -3.935 1.00 90.12 166 GLY A N 1
ATOM 1229 C CA . GLY A 1 166 ? -8.789 -3.506 -5.311 1.00 90.12 166 GLY A CA 1
ATOM 1230 C C . GLY A 1 166 ? -9.679 -4.727 -5.486 1.00 90.12 166 GLY A C 1
ATOM 1231 O O . GLY A 1 166 ? -9.691 -5.624 -4.638 1.00 90.12 166 GLY A O 1
ATOM 1232 N N . GLU A 1 167 ? -10.355 -4.784 -6.629 1.00 90.50 167 GLU A N 1
ATOM 1233 C CA . GLU A 1 167 ? -11.282 -5.851 -7.012 1.00 90.50 167 GLU A CA 1
ATOM 1234 C C . GLU A 1 167 ? -10.562 -7.170 -7.304 1.00 90.50 167 GLU A C 1
ATOM 1236 O O . GLU A 1 167 ? -11.099 -8.255 -7.094 1.00 90.50 167 GLU A O 1
ATOM 1241 N N . THR A 1 168 ? -9.317 -7.094 -7.777 1.00 92.56 168 THR A N 1
ATOM 1242 C CA . THR A 1 168 ? -8.507 -8.266 -8.120 1.00 92.56 168 THR A CA 1
ATOM 1243 C C . THR A 1 168 ? -7.124 -8.181 -7.501 1.00 92.56 168 THR A C 1
ATOM 1245 O O . THR A 1 168 ? -6.596 -7.097 -7.242 1.00 92.56 168 THR A O 1
ATOM 1248 N N . ARG A 1 169 ? -6.497 -9.344 -7.304 1.00 94.19 169 ARG A N 1
ATOM 1249 C CA . ARG A 1 169 ? -5.122 -9.419 -6.804 1.00 94.19 169 ARG A CA 1
ATOM 1250 C C . ARG A 1 169 ? -4.140 -8.686 -7.722 1.00 94.19 169 ARG A C 1
ATOM 1252 O O . ARG A 1 169 ? -3.280 -7.968 -7.223 1.00 94.19 169 ARG A O 1
ATOM 1259 N N . ASP A 1 170 ? -4.297 -8.817 -9.036 1.00 93.88 170 ASP A N 1
ATOM 1260 C CA . ASP A 1 170 ? -3.422 -8.162 -10.015 1.00 93.88 170 ASP A CA 1
ATOM 1261 C C . ASP A 1 170 ? -3.529 -6.637 -9.943 1.00 93.88 170 ASP A C 1
ATOM 1263 O O . ASP A 1 170 ? -2.513 -5.944 -9.989 1.00 93.88 170 ASP A O 1
ATOM 1267 N N . LEU A 1 171 ? -4.739 -6.104 -9.736 1.00 92.31 171 LEU A N 1
ATOM 1268 C CA . LEU A 1 171 ? -4.913 -4.671 -9.515 1.00 92.31 171 LEU A CA 1
ATOM 1269 C C . LEU A 1 171 ? -4.256 -4.213 -8.208 1.00 92.31 171 LEU A C 1
ATOM 1271 O O . LEU A 1 171 ? -3.615 -3.164 -8.187 1.00 92.31 171 LEU A O 1
ATOM 1275 N N . ARG A 1 172 ? -4.385 -4.986 -7.123 1.00 94.75 172 ARG A N 1
ATOM 1276 C CA . ARG A 1 172 ? -3.739 -4.658 -5.840 1.00 94.75 172 ARG A CA 1
ATOM 1277 C C . ARG A 1 172 ? -2.215 -4.680 -5.951 1.00 94.75 172 ARG A C 1
ATOM 1279 O O . ARG A 1 172 ? -1.570 -3.766 -5.446 1.00 94.75 172 ARG A O 1
ATOM 1286 N N . LEU A 1 173 ? -1.644 -5.663 -6.654 1.00 96.25 173 LEU A N 1
ATOM 1287 C CA . LEU A 1 173 ? -0.212 -5.698 -6.971 1.00 96.25 173 LEU A CA 1
ATOM 1288 C C . LEU A 1 173 ? 0.207 -4.447 -7.750 1.00 96.25 173 LEU A C 1
ATOM 1290 O O . LEU A 1 173 ? 1.158 -3.773 -7.359 1.00 96.25 173 LEU A O 1
ATOM 1294 N N . ALA A 1 174 ? -0.522 -4.105 -8.816 1.00 92.62 174 ALA A N 1
ATOM 1295 C CA . ALA A 1 174 ? -0.224 -2.925 -9.618 1.00 92.62 174 ALA A CA 1
ATOM 1296 C C . ALA A 1 174 ? -0.254 -1.644 -8.767 1.00 92.62 174 ALA A C 1
ATOM 1298 O O . ALA A 1 174 ? 0.686 -0.857 -8.818 1.00 92.62 174 ALA A O 1
ATOM 1299 N N . LYS A 1 175 ? -1.284 -1.470 -7.930 1.00 92.31 175 LYS A N 1
ATOM 1300 C CA . LYS A 1 175 ? -1.409 -0.334 -7.004 1.00 92.31 175 LYS A CA 1
ATOM 1301 C C . LYS A 1 175 ? -0.283 -0.282 -5.970 1.00 92.31 175 LYS A C 1
ATOM 1303 O O . LYS A 1 175 ? 0.205 0.804 -5.675 1.00 92.31 175 LYS A O 1
ATOM 1308 N N . LEU A 1 176 ? 0.161 -1.427 -5.448 1.00 94.56 176 LEU A N 1
ATOM 1309 C CA . LEU A 1 176 ? 1.230 -1.486 -4.446 1.00 94.56 176 LEU A CA 1
ATOM 1310 C C . LEU A 1 176 ? 2.538 -0.860 -4.965 1.00 94.56 176 LEU A C 1
ATOM 1312 O O . LEU A 1 176 ? 3.240 -0.190 -4.211 1.00 94.56 176 LEU A O 1
ATOM 1316 N N . GLY A 1 177 ? 2.837 -1.019 -6.259 1.00 91.19 177 GLY A N 1
ATOM 1317 C CA . GLY A 1 177 ? 4.011 -0.421 -6.908 1.00 91.19 177 GLY A CA 1
ATOM 1318 C C . GLY A 1 177 ? 3.882 1.064 -7.278 1.00 91.19 177 GLY A C 1
ATOM 1319 O O . GLY A 1 177 ? 4.854 1.656 -7.746 1.00 91.19 177 GLY A O 1
ATOM 1320 N N . VAL A 1 178 ? 2.713 1.685 -7.091 1.00 87.06 178 VAL A N 1
ATOM 1321 C CA . VAL A 1 178 ? 2.420 3.055 -7.544 1.00 87.06 178 VAL A CA 1
ATOM 1322 C C . VAL A 1 178 ? 2.441 4.043 -6.374 1.00 87.06 178 VAL A C 1
ATOM 1324 O O . VAL A 1 178 ? 2.085 3.710 -5.246 1.00 87.06 178 VAL A O 1
ATOM 1327 N N . ASP A 1 179 ? 2.878 5.276 -6.649 1.00 82.94 179 ASP A N 1
ATOM 1328 C CA . ASP A 1 179 ? 2.807 6.433 -5.743 1.00 82.94 179 ASP A CA 1
ATOM 1329 C C . ASP A 1 179 ? 3.366 6.225 -4.327 1.00 82.94 179 ASP A C 1
ATOM 1331 O O . ASP A 1 179 ? 2.877 6.802 -3.363 1.00 82.94 179 ASP A O 1
ATOM 1335 N N . ASP A 1 180 ? 4.450 5.458 -4.207 1.00 88.62 180 ASP A N 1
ATOM 1336 C CA . ASP A 1 180 ? 5.099 5.123 -2.930 1.00 88.62 180 ASP A CA 1
ATOM 1337 C C . ASP A 1 180 ? 4.232 4.296 -1.967 1.00 88.62 180 ASP A C 1
ATOM 1339 O O . ASP A 1 180 ? 4.627 4.107 -0.816 1.00 88.62 180 ASP A O 1
ATOM 1343 N N . THR A 1 181 ? 3.116 3.723 -2.437 1.00 91.44 181 THR A N 1
ATOM 1344 C CA . THR A 1 181 ? 2.208 2.887 -1.631 1.00 91.44 181 THR A CA 1
ATOM 1345 C C . THR A 1 181 ? 2.967 1.782 -0.900 1.00 91.44 181 THR A C 1
ATOM 1347 O O . THR A 1 181 ? 2.862 1.672 0.319 1.00 91.44 181 THR A O 1
ATOM 1350 N N . PHE A 1 182 ? 3.813 1.021 -1.607 1.00 95.25 182 PHE A N 1
ATOM 1351 C CA . PHE A 1 182 ? 4.677 0.014 -0.987 1.00 95.25 182 PHE A CA 1
ATOM 1352 C C . PHE A 1 182 ? 5.545 0.590 0.133 1.00 95.25 182 PHE A C 1
ATOM 1354 O O . PHE A 1 182 ? 5.603 0.020 1.217 1.00 95.25 182 PHE A O 1
ATOM 1361 N N . LYS A 1 183 ? 6.215 1.722 -0.113 1.00 93.94 183 LYS A N 1
ATOM 1362 C CA . LYS A 1 183 ? 7.144 2.328 0.850 1.00 93.94 183 LYS A CA 1
ATOM 1363 C C . LYS A 1 183 ? 6.408 2.739 2.120 1.00 93.94 183 LYS A C 1
ATOM 1365 O O . LYS A 1 183 ? 6.894 2.495 3.224 1.00 93.94 183 LYS A O 1
ATOM 1370 N N . LEU A 1 184 ? 5.228 3.331 1.947 1.00 91.12 184 LEU A N 1
ATOM 1371 C CA . LEU A 1 184 ? 4.378 3.753 3.044 1.00 91.12 184 LEU A CA 1
ATOM 1372 C C . LEU A 1 184 ? 3.879 2.551 3.850 1.00 91.12 184 LEU A C 1
ATOM 1374 O O . LEU A 1 184 ? 4.052 2.515 5.065 1.00 91.12 184 LEU A O 1
ATOM 1378 N N . PHE A 1 185 ? 3.312 1.551 3.179 1.00 93.69 185 PHE A N 1
ATOM 1379 C CA . PHE A 1 185 ? 2.762 0.361 3.825 1.00 93.69 185 PHE A CA 1
ATOM 1380 C C . PHE A 1 185 ? 3.837 -0.483 4.506 1.00 93.69 185 PHE A C 1
ATOM 1382 O O . PHE A 1 185 ? 3.598 -1.012 5.592 1.00 93.69 185 PHE A O 1
ATOM 1389 N N . LEU A 1 186 ? 5.035 -0.563 3.923 1.00 95.38 186 LEU A N 1
ATOM 1390 C CA . LEU A 1 186 ? 6.179 -1.228 4.534 1.00 95.38 186 LEU A CA 1
ATOM 1391 C C . LEU A 1 186 ? 6.538 -0.567 5.872 1.00 95.38 186 LEU A C 1
ATOM 1393 O O . LEU A 1 186 ? 6.664 -1.256 6.882 1.00 95.38 186 LEU A O 1
ATOM 1397 N N . TRP A 1 187 ? 6.634 0.764 5.908 1.00 93.06 187 TRP A N 1
ATOM 1398 C CA . TRP A 1 187 ? 6.893 1.491 7.151 1.00 93.06 187 TRP A CA 1
ATOM 1399 C C . TRP A 1 187 ? 5.745 1.354 8.161 1.00 93.06 187 TRP A C 1
ATOM 1401 O O . TRP A 1 187 ? 5.995 1.076 9.329 1.00 93.06 187 TRP A O 1
ATOM 1411 N N . GLN A 1 188 ? 4.488 1.491 7.736 1.00 89.06 188 GLN A N 1
ATOM 1412 C CA . GLN A 1 188 ? 3.336 1.424 8.646 1.00 89.06 188 GLN A CA 1
ATOM 1413 C C . GLN A 1 188 ? 3.139 0.038 9.267 1.00 89.06 188 GLN A C 1
ATOM 1415 O O . GLN A 1 188 ? 2.688 -0.069 10.405 1.00 89.06 188 GLN A O 1
ATOM 1420 N N . THR A 1 189 ? 3.465 -1.016 8.518 1.00 92.12 189 THR A N 1
ATOM 1421 C CA . THR A 1 189 ? 3.206 -2.402 8.928 1.00 92.12 189 THR A CA 1
ATOM 1422 C C . THR A 1 189 ? 4.394 -3.010 9.662 1.00 92.12 189 THR A C 1
ATOM 1424 O O . THR A 1 189 ? 4.211 -3.678 10.675 1.00 92.12 189 THR A O 1
ATOM 1427 N N . TYR A 1 190 ? 5.612 -2.761 9.174 1.00 92.94 190 TYR A N 1
ATOM 1428 C CA . TYR A 1 190 ? 6.834 -3.375 9.704 1.00 92.94 190 TYR A CA 1
ATOM 1429 C C . TYR A 1 190 ? 7.706 -2.404 10.506 1.00 92.94 190 TYR A C 1
ATOM 1431 O O . TYR A 1 190 ? 8.671 -2.822 11.141 1.00 92.94 190 TYR A O 1
ATOM 1439 N N . GLY A 1 191 ? 7.421 -1.101 10.462 1.00 91.75 191 GLY A N 1
ATOM 1440 C CA . GLY A 1 191 ? 8.281 -0.080 11.062 1.00 91.75 191 GLY A CA 1
ATOM 1441 C C . GLY A 1 191 ? 9.615 0.101 10.334 1.00 91.75 191 GLY A C 1
ATOM 1442 O O . GLY A 1 191 ? 10.499 0.780 10.852 1.00 91.75 191 GLY A O 1
ATOM 1443 N N . PHE A 1 192 ? 9.797 -0.500 9.152 1.00 95.69 192 PHE A N 1
ATOM 1444 C CA . PHE A 1 192 ? 11.068 -0.431 8.436 1.00 95.69 192 PHE A CA 1
ATOM 1445 C C . PHE A 1 192 ? 11.327 0.993 7.937 1.00 95.69 192 PHE A C 1
ATOM 1447 O O . PHE A 1 192 ? 10.585 1.528 7.112 1.00 95.69 192 PHE A O 1
ATOM 1454 N N . ALA A 1 193 ? 12.400 1.592 8.446 1.00 95.00 193 ALA A N 1
ATOM 1455 C CA . ALA A 1 193 ? 12.868 2.924 8.098 1.00 95.00 193 ALA A CA 1
ATOM 1456 C C . ALA A 1 193 ? 14.379 3.038 8.349 1.00 95.00 193 ALA A C 1
ATOM 1458 O O . ALA A 1 193 ? 14.983 2.201 9.023 1.00 95.00 193 ALA A O 1
ATOM 1459 N N . GLY A 1 194 ? 14.998 4.104 7.846 1.00 94.88 194 GLY A N 1
ATOM 1460 C CA . GLY A 1 194 ? 16.414 4.379 8.095 1.00 94.88 194 GLY A CA 1
ATOM 1461 C C . GLY A 1 194 ? 17.309 3.687 7.077 1.00 94.88 194 GLY A C 1
ATOM 1462 O O . GLY A 1 194 ? 17.538 4.251 6.017 1.00 94.88 194 GLY A O 1
ATOM 1463 N N . THR A 1 195 ? 17.833 2.502 7.386 1.00 94.81 195 THR A N 1
ATOM 1464 C CA . THR A 1 195 ? 18.671 1.713 6.461 1.00 94.81 195 THR A CA 1
ATOM 1465 C C . THR A 1 195 ? 18.021 0.375 6.159 1.00 94.81 195 THR A C 1
ATOM 1467 O O . THR A 1 195 ? 17.430 -0.220 7.057 1.00 94.81 195 THR A O 1
ATOM 1470 N N . PHE A 1 196 ? 18.182 -0.107 4.931 1.00 96.44 196 PHE A N 1
ATOM 1471 C CA . PHE A 1 196 ? 17.556 -1.331 4.451 1.00 96.44 196 PHE A CA 1
ATOM 1472 C C . PHE A 1 196 ? 18.616 -2.320 3.982 1.00 96.44 196 PHE A C 1
ATOM 1474 O O . PHE A 1 196 ? 19.396 -2.003 3.085 1.00 96.44 196 PHE A O 1
ATOM 1481 N N . ASP A 1 197 ? 18.621 -3.508 4.578 1.00 97.19 197 ASP A N 1
ATOM 1482 C CA . ASP A 1 197 ? 19.393 -4.650 4.093 1.00 97.19 197 ASP A CA 1
ATOM 1483 C C . ASP A 1 197 ? 18.537 -5.374 3.040 1.00 97.19 197 ASP A C 1
ATOM 1485 O O . ASP A 1 197 ? 17.432 -5.832 3.331 1.00 97.19 197 ASP A O 1
ATOM 1489 N N . ILE A 1 198 ? 19.004 -5.407 1.795 1.00 96.81 198 ILE A N 1
ATOM 1490 C CA . ILE A 1 198 ? 18.252 -5.874 0.628 1.00 96.81 198 ILE A CA 1
ATOM 1491 C C . ILE A 1 198 ? 18.987 -7.043 -0.006 1.00 96.81 198 ILE A C 1
ATOM 1493 O O . ILE A 1 198 ? 20.153 -6.915 -0.377 1.00 96.81 198 ILE A O 1
ATOM 1497 N N . GLU A 1 199 ? 18.282 -8.149 -0.213 1.00 98.06 199 GLU A N 1
ATOM 1498 C CA . GLU A 1 199 ? 18.755 -9.238 -1.064 1.00 98.06 199 GLU A CA 1
ATOM 1499 C C . GLU A 1 199 ? 18.011 -9.204 -2.394 1.00 98.06 199 GLU A C 1
ATOM 1501 O O . GLU A 1 199 ? 16.786 -9.056 -2.435 1.00 98.06 199 GLU A O 1
ATOM 1506 N N . HIS A 1 200 ? 18.750 -9.352 -3.488 1.00 97.25 200 HIS A N 1
ATOM 1507 C CA . HIS A 1 200 ? 18.202 -9.362 -4.836 1.00 97.25 200 HIS A CA 1
ATOM 1508 C C . HIS A 1 200 ? 18.899 -10.400 -5.717 1.00 97.25 200 HIS A C 1
ATOM 1510 O O . HIS A 1 200 ? 19.979 -10.895 -5.394 1.00 97.25 200 HIS A O 1
ATOM 1516 N N . GLU A 1 201 ? 18.261 -10.722 -6.837 1.00 97.44 201 GLU A N 1
ATOM 1517 C CA . GLU A 1 201 ? 18.782 -11.593 -7.885 1.00 97.44 201 GLU A CA 1
ATOM 1518 C C . GLU A 1 201 ? 18.745 -10.865 -9.233 1.00 97.44 201 GLU A C 1
ATOM 1520 O O . GLU A 1 201 ? 17.715 -10.305 -9.616 1.00 97.44 201 GLU A O 1
ATOM 1525 N N . HIS A 1 202 ? 19.860 -10.868 -9.960 1.00 95.62 202 HIS A N 1
ATOM 1526 C CA . HIS A 1 202 ? 19.971 -10.298 -11.302 1.00 95.62 202 HIS A CA 1
ATOM 1527 C C . HIS A 1 202 ? 20.877 -11.192 -12.153 1.00 95.62 202 HIS A C 1
ATOM 1529 O O . HIS A 1 202 ? 21.923 -11.625 -11.683 1.00 95.62 202 HIS A O 1
ATOM 1535 N N . ASP A 1 203 ? 20.458 -11.524 -13.377 1.00 94.25 203 ASP A N 1
ATOM 1536 C CA . ASP A 1 203 ? 21.172 -12.448 -14.278 1.00 94.25 203 ASP A CA 1
ATOM 1537 C C . ASP A 1 203 ? 21.566 -13.803 -13.644 1.00 94.25 203 ASP A C 1
ATOM 1539 O O . ASP A 1 203 ? 22.551 -14.434 -14.021 1.00 94.25 203 ASP A O 1
ATOM 1543 N N . GLY A 1 204 ? 20.766 -14.280 -12.682 1.00 94.25 204 GLY A N 1
ATOM 1544 C CA . GLY A 1 204 ? 20.998 -15.536 -11.958 1.00 94.25 204 GLY A CA 1
ATOM 1545 C C . GLY A 1 204 ? 21.994 -15.437 -10.798 1.00 94.25 204 GLY A C 1
ATOM 1546 O O . GLY A 1 204 ? 22.224 -16.434 -10.112 1.00 94.25 204 GLY A O 1
ATOM 1547 N N . GLU A 1 205 ? 22.557 -14.257 -10.540 1.00 96.06 205 GLU A N 1
ATOM 1548 C CA . GLU A 1 205 ? 23.432 -13.998 -9.400 1.00 96.06 205 GLU A CA 1
ATOM 1549 C C . GLU A 1 205 ? 22.656 -13.345 -8.258 1.00 96.06 205 GLU A C 1
ATOM 1551 O O . GLU A 1 205 ? 21.863 -12.428 -8.468 1.00 96.06 205 GLU A O 1
ATOM 1556 N N . ARG A 1 206 ? 22.900 -13.814 -7.030 1.00 97.31 206 ARG A N 1
ATOM 1557 C CA . ARG A 1 206 ? 22.316 -13.239 -5.815 1.00 97.31 206 ARG A CA 1
ATOM 1558 C C . ARG A 1 206 ? 23.310 -12.323 -5.130 1.00 97.31 206 ARG A C 1
ATOM 1560 O O . ARG A 1 206 ? 24.453 -12.718 -4.901 1.00 97.31 206 ARG A O 1
ATOM 1567 N N . ALA A 1 207 ? 22.846 -11.147 -4.734 1.00 95.25 207 ALA A N 1
ATOM 1568 C CA . ALA A 1 207 ? 23.648 -10.165 -4.026 1.00 95.25 207 ALA A CA 1
ATOM 1569 C C . ALA A 1 207 ? 22.858 -9.523 -2.882 1.00 95.25 207 ALA A C 1
ATOM 1571 O O . ALA A 1 207 ? 21.639 -9.351 -2.949 1.00 95.25 207 ALA A O 1
ATOM 1572 N N . GLY A 1 208 ? 23.587 -9.172 -1.824 1.00 95.00 208 GLY A N 1
ATOM 1573 C CA . GLY A 1 208 ? 23.090 -8.393 -0.698 1.00 95.00 208 GLY A CA 1
ATOM 1574 C C . GLY A 1 208 ? 23.663 -6.981 -0.742 1.00 95.00 208 GLY A C 1
ATOM 1575 O O . GLY A 1 208 ? 24.846 -6.806 -1.035 1.00 95.00 208 GLY A O 1
ATOM 1576 N N . VAL A 1 209 ? 22.842 -5.984 -0.435 1.00 94.31 209 VAL A N 1
ATOM 1577 C CA . VAL A 1 209 ? 23.236 -4.575 -0.393 1.00 94.31 209 VAL A CA 1
ATOM 1578 C C . VAL A 1 209 ? 22.586 -3.875 0.794 1.00 94.31 209 VAL A C 1
ATOM 1580 O O . VAL A 1 209 ? 21.498 -4.254 1.224 1.00 94.31 209 VAL A O 1
ATOM 1583 N N . ARG A 1 210 ? 23.239 -2.841 1.325 1.00 94.19 210 ARG A N 1
ATOM 1584 C CA . ARG A 1 210 ? 22.699 -2.026 2.413 1.00 94.19 210 ARG A CA 1
ATOM 1585 C C . ARG A 1 210 ? 22.489 -0.596 1.940 1.00 94.19 210 ARG A C 1
ATOM 1587 O O . ARG A 1 210 ? 23.449 0.153 1.811 1.00 94.19 210 ARG A O 1
ATOM 1594 N N . LEU A 1 211 ? 21.231 -0.205 1.756 1.00 92.88 211 LEU A N 1
ATOM 1595 C CA . LEU A 1 211 ? 20.874 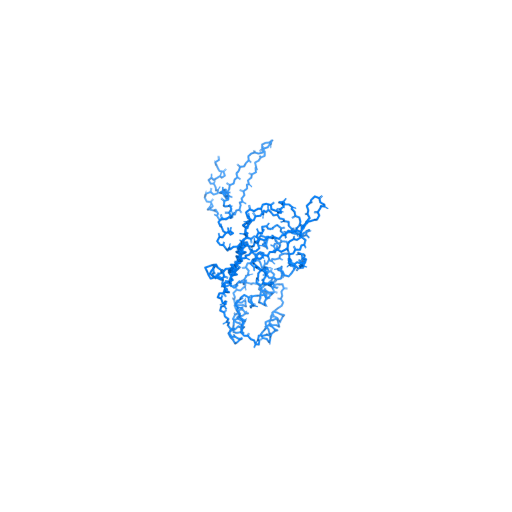1.114 1.236 1.00 92.88 211 LEU A CA 1
ATOM 1596 C C . LEU A 1 211 ? 20.371 2.050 2.332 1.00 92.88 211 LEU A C 1
ATOM 1598 O O . LEU A 1 211 ? 19.579 1.668 3.198 1.00 92.88 211 LEU A O 1
ATOM 1602 N N . ALA A 1 212 ? 20.782 3.315 2.258 1.00 93.31 212 ALA A N 1
ATOM 1603 C CA . ALA A 1 212 ? 20.170 4.378 3.043 1.00 93.31 212 ALA A CA 1
ATOM 1604 C C . ALA A 1 212 ? 18.780 4.720 2.484 1.00 93.31 212 ALA A C 1
ATOM 1606 O O . ALA A 1 212 ? 18.599 4.926 1.284 1.00 93.31 212 ALA A O 1
ATOM 1607 N N . GLY A 1 213 ? 17.798 4.799 3.373 1.00 94.06 213 GLY A N 1
ATOM 1608 C CA . GLY A 1 213 ? 16.457 5.268 3.076 1.00 94.06 213 GLY A CA 1
ATOM 1609 C C . GLY A 1 213 ? 16.403 6.772 2.828 1.00 94.06 213 GLY A C 1
ATOM 1610 O O . GLY A 1 213 ? 17.288 7.542 3.220 1.00 94.06 213 GLY A O 1
ATOM 1611 N N . LEU A 1 214 ? 15.308 7.195 2.212 1.00 92.50 214 LEU A N 1
ATOM 1612 C CA . LEU A 1 214 ? 15.120 8.553 1.713 1.00 92.50 214 LEU A CA 1
ATOM 1613 C C . LEU A 1 214 ? 13.984 9.254 2.447 1.00 92.50 214 LEU A C 1
ATOM 1615 O O . LEU A 1 214 ? 12.947 8.650 2.722 1.00 92.50 214 LEU A O 1
ATOM 1619 N N . LEU A 1 215 ? 14.162 10.539 2.732 1.00 92.75 215 LEU A N 1
ATOM 1620 C CA . LEU A 1 215 ? 13.082 11.385 3.228 1.00 92.75 215 LEU A CA 1
ATOM 1621 C C . LEU A 1 215 ? 11.982 11.553 2.158 1.00 92.75 215 LEU A C 1
ATOM 1623 O O . LEU A 1 215 ? 12.267 11.452 0.956 1.00 92.75 215 LEU A O 1
ATOM 1627 N N . PRO A 1 216 ? 10.732 11.862 2.553 1.00 90.12 216 PRO A N 1
ATOM 1628 C CA . PRO A 1 216 ? 9.658 12.197 1.617 1.00 90.12 216 PRO A CA 1
ATOM 1629 C C . PRO A 1 216 ? 10.051 13.254 0.576 1.00 90.12 216 PRO A C 1
ATOM 1631 O O . PRO A 1 216 ? 9.724 13.117 -0.608 1.00 90.12 216 PRO A O 1
ATOM 1634 N N . SER A 1 217 ? 10.766 14.304 0.993 1.00 89.94 217 SER A N 1
ATOM 1635 C CA . SER A 1 217 ? 11.252 15.358 0.095 1.00 89.94 217 SER A CA 1
ATOM 1636 C C . SER A 1 217 ? 12.273 14.843 -0.931 1.00 89.94 217 SER A C 1
ATOM 1638 O O . SER A 1 217 ? 12.209 15.197 -2.115 1.00 89.94 217 SER A O 1
ATOM 1640 N N . GLU A 1 218 ? 13.174 13.951 -0.512 1.00 90.69 218 GLU A N 1
ATOM 1641 C CA . GLU A 1 218 ? 14.177 13.319 -1.367 1.00 90.69 218 GLU A CA 1
ATOM 1642 C C . GLU A 1 218 ? 13.508 12.435 -2.424 1.00 90.69 218 GLU A C 1
ATOM 1644 O O . GLU A 1 218 ? 13.800 12.587 -3.608 1.00 90.69 218 GLU A O 1
ATOM 1649 N N . ILE A 1 219 ? 12.546 11.591 -2.036 1.00 88.19 219 ILE A N 1
ATOM 1650 C CA . ILE A 1 219 ? 11.790 10.757 -2.986 1.00 88.19 219 ILE A CA 1
ATOM 1651 C C . ILE A 1 219 ? 11.050 11.641 -3.994 1.00 88.19 219 ILE A C 1
ATOM 1653 O O . ILE A 1 219 ? 11.153 11.444 -5.206 1.00 88.19 219 ILE A O 1
ATOM 1657 N N . ARG A 1 220 ? 10.346 12.673 -3.511 1.00 86.00 220 ARG A N 1
ATOM 1658 C CA . ARG A 1 220 ? 9.575 13.588 -4.363 1.00 86.00 220 ARG A CA 1
ATOM 1659 C C . ARG A 1 220 ? 10.450 14.334 -5.366 1.00 86.00 220 ARG A C 1
ATOM 1661 O O . ARG A 1 220 ? 10.053 14.463 -6.519 1.00 86.00 220 ARG A O 1
ATOM 1668 N N . SER A 1 221 ? 11.612 14.831 -4.943 1.00 83.62 221 SER A N 1
ATOM 1669 C CA . SER A 1 221 ? 12.530 15.564 -5.827 1.00 83.62 221 SER A CA 1
ATOM 1670 C C . SER A 1 221 ? 13.152 14.673 -6.906 1.00 83.62 221 SER A C 1
ATOM 1672 O O . SER A 1 221 ? 13.446 15.149 -8.001 1.00 83.62 221 SER A O 1
ATOM 1674 N N . ARG A 1 222 ? 13.306 13.375 -6.618 1.00 79.62 222 ARG A N 1
ATOM 1675 C CA . ARG A 1 222 ? 13.904 12.383 -7.522 1.00 79.62 222 ARG A CA 1
ATOM 1676 C C . ARG A 1 222 ? 12.890 11.687 -8.422 1.00 79.62 222 ARG A C 1
ATOM 1678 O O . ARG A 1 222 ? 13.281 11.064 -9.410 1.00 79.62 222 ARG A O 1
ATOM 1685 N N . ARG A 1 223 ? 11.586 11.844 -8.162 1.00 75.00 223 ARG A N 1
ATOM 1686 C CA . ARG A 1 223 ? 10.549 11.505 -9.141 1.00 75.00 223 ARG A CA 1
ATOM 1687 C C . ARG A 1 223 ? 10.753 12.380 -10.376 1.00 75.00 223 ARG A C 1
ATOM 1689 O O . ARG A 1 223 ? 10.323 13.531 -10.430 1.00 75.00 223 ARG A O 1
ATOM 1696 N N . THR A 1 224 ? 11.364 11.816 -11.411 1.00 60.28 224 THR A N 1
ATOM 1697 C CA . THR A 1 224 ? 11.314 12.413 -12.742 1.00 60.28 224 THR A CA 1
ATOM 1698 C C . THR A 1 224 ? 9.852 12.463 -13.178 1.00 60.28 224 THR A C 1
ATOM 1700 O O . THR A 1 224 ? 9.261 11.457 -13.569 1.00 60.28 224 THR A O 1
ATOM 1703 N N . LYS A 1 225 ? 9.237 13.650 -13.120 1.00 54.44 225 LYS A N 1
ATOM 1704 C CA . LYS A 1 225 ? 8.061 13.937 -13.941 1.00 54.44 225 LYS A CA 1
ATOM 1705 C C . LYS A 1 225 ? 8.551 13.947 -15.381 1.00 54.44 225 LYS A C 1
ATOM 1707 O O . LYS A 1 225 ? 8.903 14.996 -15.913 1.00 54.44 225 LYS A O 1
ATOM 1712 N N . ALA A 1 226 ? 8.614 12.778 -16.014 1.00 53.09 226 ALA A N 1
ATOM 1713 C CA . ALA A 1 226 ? 8.594 12.757 -17.462 1.00 53.09 226 ALA A CA 1
ATOM 1714 C C . ALA A 1 226 ? 7.338 13.538 -17.858 1.00 53.09 226 ALA A C 1
ATOM 1716 O O . ALA A 1 226 ? 6.237 13.161 -17.448 1.00 53.09 226 ALA A O 1
ATOM 1717 N N . ALA A 1 227 ? 7.504 14.652 -18.573 1.00 51.56 227 ALA A N 1
ATOM 1718 C CA . ALA A 1 227 ? 6.402 15.380 -19.186 1.00 51.56 227 ALA A CA 1
ATOM 1719 C C . ALA A 1 227 ? 5.798 14.467 -20.259 1.00 51.56 227 ALA A C 1
ATOM 1721 O O . ALA A 1 227 ? 6.100 14.568 -21.444 1.00 51.56 227 ALA A O 1
ATOM 1722 N N . THR A 1 228 ? 5.035 13.482 -19.809 1.00 60.88 228 THR A N 1
ATOM 1723 C CA . THR A 1 228 ? 4.384 12.506 -20.659 1.00 60.88 228 THR A CA 1
ATOM 1724 C C . THR A 1 228 ? 3.102 13.153 -21.118 1.00 60.88 228 THR A C 1
ATOM 1726 O O . THR A 1 228 ? 2.315 13.643 -20.307 1.00 60.88 228 THR A O 1
ATOM 1729 N N . LYS A 1 229 ? 2.920 13.234 -22.435 1.00 72.75 229 LYS A N 1
ATOM 1730 C CA . LYS A 1 229 ? 1.690 13.807 -22.961 1.00 72.75 229 LYS A CA 1
ATOM 1731 C C . LYS A 1 229 ? 0.577 12.824 -22.631 1.00 72.75 229 LYS A C 1
ATOM 1733 O O . LYS A 1 229 ? 0.745 11.613 -22.779 1.00 72.75 229 LYS A O 1
ATOM 1738 N N . THR A 1 230 ? -0.563 13.340 -22.192 1.00 81.19 230 THR A N 1
ATOM 1739 C CA . THR A 1 230 ? -1.715 12.493 -21.875 1.00 81.19 230 THR A CA 1
ATOM 1740 C C . THR A 1 230 ? -2.174 11.683 -23.086 1.00 81.19 230 THR A C 1
ATOM 1742 O O . THR A 1 230 ? -2.562 10.523 -22.946 1.00 81.19 230 THR A O 1
ATOM 1745 N N . LEU A 1 231 ? -2.084 12.299 -24.269 1.00 86.25 231 LEU A N 1
ATOM 1746 C CA . LEU A 1 231 ? -2.370 11.697 -25.562 1.00 86.25 231 LEU A CA 1
ATOM 1747 C C . LEU A 1 231 ? -1.115 11.743 -26.432 1.00 86.25 231 LEU A C 1
ATOM 1749 O O . LEU A 1 231 ? -0.547 12.813 -26.672 1.00 86.25 231 LEU A O 1
ATOM 1753 N N . GLU A 1 232 ? -0.700 10.585 -26.926 1.00 88.94 232 GLU A N 1
ATOM 1754 C CA . GLU A 1 232 ? 0.408 10.453 -27.870 1.00 88.94 232 GLU A CA 1
ATOM 1755 C C . GLU A 1 232 ? -0.042 9.589 -29.039 1.00 88.94 232 GLU A C 1
ATOM 1757 O O . GLU A 1 232 ? -0.679 8.556 -28.846 1.00 88.94 232 GLU A O 1
ATOM 1762 N N . LEU A 1 233 ? 0.276 10.022 -30.256 1.00 89.44 233 LEU A N 1
ATOM 1763 C CA . LEU A 1 233 ? -0.038 9.289 -31.471 1.00 89.44 233 LEU A CA 1
ATOM 1764 C C . LEU A 1 233 ? 1.247 9.126 -32.263 1.00 89.44 233 LEU A C 1
ATOM 1766 O O . LEU A 1 233 ? 1.833 10.103 -32.726 1.00 89.44 233 LEU A O 1
ATOM 1770 N N . GLU A 1 234 ? 1.690 7.885 -32.364 1.00 90.25 234 GLU A N 1
ATOM 1771 C CA . GLU A 1 234 ? 2.936 7.494 -33.008 1.00 90.25 234 GLU A CA 1
ATOM 1772 C C . GLU A 1 234 ? 2.604 6.654 -34.242 1.00 90.25 234 GLU A C 1
ATOM 1774 O O . GLU A 1 234 ? 1.756 5.765 -34.176 1.00 90.25 234 GLU A O 1
ATOM 1779 N N . THR A 1 235 ? 3.233 6.941 -35.379 1.00 90.88 235 THR A N 1
ATOM 1780 C CA . THR A 1 235 ? 3.122 6.088 -36.568 1.00 90.88 235 THR A CA 1
ATOM 1781 C C . THR A 1 235 ? 4.241 5.056 -36.520 1.00 90.88 235 THR A C 1
ATOM 1783 O O . THR A 1 235 ? 5.411 5.424 -36.474 1.00 90.88 235 THR A O 1
ATOM 1786 N N . LEU A 1 236 ? 3.863 3.783 -36.515 1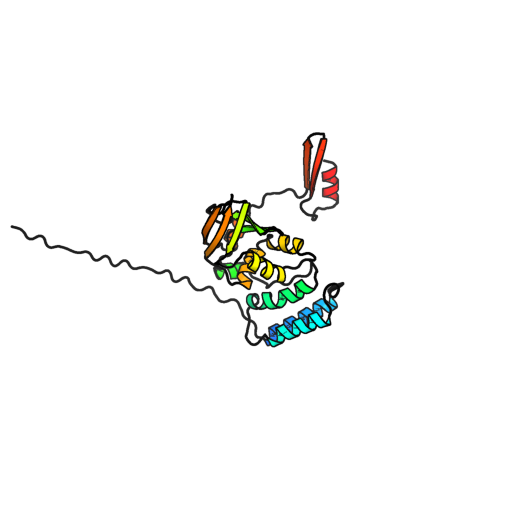.00 91.19 236 LEU A N 1
ATOM 1787 C CA . LEU A 1 236 ? 4.747 2.626 -36.594 1.00 91.19 236 LEU A CA 1
ATOM 1788 C C . LEU A 1 236 ? 4.920 2.195 -38.064 1.00 91.19 236 LEU A C 1
ATOM 1790 O O . LEU A 1 236 ? 4.393 2.828 -38.985 1.00 91.19 236 LEU A O 1
ATOM 1794 N N . GLU A 1 237 ? 5.662 1.112 -38.289 1.00 92.50 237 GLU A N 1
ATOM 1795 C CA . GLU A 1 237 ? 5.831 0.512 -39.617 1.00 92.50 237 GLU A CA 1
ATOM 1796 C C . GLU A 1 237 ? 4.486 0.080 -40.239 1.00 92.50 237 GLU A C 1
ATOM 1798 O O . GLU A 1 237 ? 3.469 -0.076 -39.555 1.00 92.50 237 GLU A O 1
ATOM 1803 N N . ASP A 1 238 ? 4.470 -0.046 -41.569 1.00 91.88 238 ASP A N 1
ATOM 1804 C CA . ASP A 1 238 ? 3.311 -0.477 -42.368 1.00 91.88 238 ASP A CA 1
ATOM 1805 C C . ASP A 1 238 ? 2.028 0.359 -42.191 1.00 91.88 238 ASP A C 1
ATOM 1807 O O . ASP A 1 238 ? 0.916 -0.093 -42.462 1.00 91.88 238 ASP A O 1
ATOM 1811 N N . GLY A 1 239 ? 2.167 1.618 -41.762 1.00 88.56 239 GLY A N 1
ATOM 1812 C CA . GLY A 1 239 ? 1.042 2.546 -41.619 1.00 88.56 239 GLY A CA 1
ATOM 1813 C C . GLY A 1 239 ? 0.179 2.303 -40.378 1.00 88.56 239 GLY A C 1
ATOM 1814 O O . GLY A 1 239 ? -0.891 2.904 -40.250 1.00 88.56 239 GLY A O 1
ATOM 1815 N N . VAL A 1 240 ? 0.634 1.464 -39.443 1.00 92.81 240 VAL A N 1
ATOM 1816 C CA . VAL A 1 240 ? -0.014 1.288 -38.139 1.00 92.81 240 VAL A CA 1
ATOM 1817 C C . VAL A 1 240 ? 0.185 2.551 -37.298 1.00 92.81 240 VAL A C 1
ATOM 1819 O O . VAL A 1 240 ? 1.282 3.097 -37.235 1.00 92.81 240 VAL A O 1
ATOM 1822 N N . ARG A 1 241 ? -0.862 3.033 -36.617 1.00 91.00 241 ARG A N 1
ATOM 1823 C CA . ARG A 1 241 ? -0.757 4.149 -35.661 1.00 91.00 241 ARG A CA 1
ATOM 1824 C C . ARG A 1 241 ? -1.050 3.666 -34.245 1.00 91.00 241 ARG A C 1
ATOM 1826 O O . ARG A 1 241 ? -2.104 3.089 -33.994 1.00 91.00 241 ARG A O 1
ATOM 1833 N N . LEU A 1 242 ? -0.136 3.941 -33.323 1.00 89.25 242 LEU A N 1
ATOM 1834 C CA . LEU A 1 242 ? -0.272 3.672 -31.899 1.00 89.25 242 LEU A CA 1
ATOM 1835 C C . LEU A 1 242 ? -0.778 4.924 -31.182 1.00 89.25 242 LEU A C 1
ATOM 1837 O O . LEU A 1 242 ? -0.058 5.914 -31.061 1.00 89.25 242 LEU A O 1
ATOM 1841 N N . LEU A 1 243 ? -2.012 4.858 -30.684 1.00 89.88 243 LEU A N 1
ATOM 1842 C CA . LEU A 1 243 ? -2.580 5.852 -29.780 1.00 89.88 243 LEU A CA 1
ATOM 1843 C C . LEU A 1 243 ? -2.320 5.429 -28.331 1.00 89.88 243 LEU A C 1
ATOM 1845 O O . LEU A 1 243 ? -2.887 4.442 -27.866 1.00 89.88 243 LEU A O 1
ATOM 1849 N N . ARG A 1 244 ? -1.502 6.188 -27.601 1.00 88.69 244 ARG A N 1
ATOM 1850 C CA . ARG A 1 244 ? -1.349 6.033 -26.150 1.00 88.69 244 ARG A CA 1
ATOM 1851 C C . ARG A 1 244 ? -2.252 7.038 -25.440 1.00 88.69 244 ARG A C 1
ATOM 1853 O O . ARG A 1 244 ? -2.108 8.244 -25.633 1.00 88.69 244 ARG A O 1
ATOM 1860 N N . VAL A 1 245 ? -3.150 6.526 -24.603 1.00 86.75 245 VAL A N 1
ATOM 1861 C CA . VAL A 1 245 ? -3.962 7.308 -23.660 1.00 86.75 245 VAL A CA 1
ATOM 1862 C C . VAL A 1 245 ? -3.485 6.947 -22.260 1.00 86.75 245 VAL A C 1
ATOM 1864 O O . VAL A 1 245 ? -3.634 5.803 -21.842 1.00 86.75 245 VAL A O 1
ATOM 1867 N N . ARG A 1 246 ? -2.846 7.889 -21.561 1.00 82.19 246 ARG A N 1
ATOM 1868 C CA . ARG A 1 246 ? -2.205 7.609 -20.260 1.00 82.19 246 ARG A CA 1
ATOM 1869 C C . ARG A 1 246 ? -3.146 7.783 -19.070 1.00 82.19 246 ARG A C 1
ATOM 1871 O O . ARG A 1 246 ? -2.994 7.090 -18.074 1.00 82.19 246 ARG A O 1
ATOM 1878 N N . HIS A 1 247 ? -4.106 8.695 -19.179 1.00 80.19 247 HIS A N 1
ATOM 1879 C CA . HIS A 1 247 ? -5.194 8.886 -18.224 1.00 80.19 247 HIS A CA 1
ATOM 1880 C C . HIS A 1 247 ? -6.399 9.509 -18.939 1.00 80.19 247 HIS A C 1
ATOM 1882 O O . HIS A 1 247 ? -6.266 10.059 -20.034 1.00 80.19 247 HIS A O 1
ATOM 1888 N N . PHE A 1 248 ? -7.575 9.418 -18.317 1.00 82.62 248 PHE A N 1
ATOM 1889 C CA . PHE A 1 248 ? -8.839 9.891 -18.894 1.00 82.62 248 PHE A CA 1
ATOM 1890 C C . PHE A 1 248 ? -9.243 11.299 -18.442 1.00 82.62 248 PHE A C 1
ATOM 1892 O O . PHE A 1 248 ? -10.300 11.784 -18.832 1.00 82.62 248 PHE A O 1
ATOM 1899 N N . GLU A 1 249 ? -8.392 11.989 -17.680 1.00 78.62 249 GLU A N 1
ATOM 1900 C CA . GLU A 1 249 ? -8.566 13.408 -17.323 1.00 78.62 249 GLU A CA 1
ATOM 1901 C C . GLU A 1 249 ? -8.236 14.340 -18.507 1.00 78.62 249 GLU A C 1
ATOM 1903 O O . GLU A 1 249 ? -7.454 15.280 -18.388 1.00 78.62 249 GLU A O 1
ATOM 1908 N N . VAL A 1 250 ? -8.778 14.046 -19.688 1.00 80.25 250 VAL A N 1
ATOM 1909 C CA . VAL A 1 250 ? -8.676 14.910 -20.867 1.00 80.25 250 VAL A CA 1
ATOM 1910 C C . VAL A 1 250 ? -10.058 15.421 -21.205 1.00 80.25 250 VAL A C 1
ATOM 1912 O O . VAL A 1 250 ? -11.009 14.641 -21.284 1.00 80.25 250 VAL A O 1
ATOM 1915 N N . ASP A 1 251 ? -10.166 16.723 -21.464 1.00 86.88 251 ASP A N 1
ATOM 1916 C CA . ASP A 1 251 ? -11.408 17.283 -21.975 1.00 86.88 251 ASP A CA 1
ATOM 1917 C C . ASP A 1 251 ? -11.804 16.607 -23.296 1.00 86.88 251 ASP A C 1
ATOM 1919 O O . ASP A 1 251 ? -10.997 16.400 -24.209 1.00 86.88 251 ASP A O 1
ATOM 1923 N N . SER A 1 252 ? -13.087 16.275 -23.419 1.00 84.94 252 SER A N 1
ATOM 1924 C CA . SER A 1 252 ? -13.600 15.566 -24.591 1.00 84.94 252 SER A CA 1
ATOM 1925 C C . SER A 1 252 ? -13.381 16.330 -25.906 1.00 84.94 252 SER A C 1
ATOM 1927 O O . SER A 1 252 ? -13.216 15.706 -26.959 1.00 84.94 252 SER A O 1
ATOM 1929 N N . ASN A 1 253 ? -13.351 17.667 -25.883 1.00 88.31 253 ASN A N 1
ATOM 1930 C CA . ASN A 1 253 ? -13.076 18.471 -27.071 1.00 88.31 253 ASN A CA 1
ATOM 1931 C C . ASN A 1 253 ? -11.591 18.473 -27.410 1.00 88.31 253 ASN A C 1
ATOM 1933 O O . ASN A 1 253 ? -11.255 18.378 -28.591 1.00 88.31 253 ASN A O 1
ATOM 1937 N N . ASP A 1 254 ? -10.719 18.510 -26.407 1.00 85.12 254 ASP A N 1
ATOM 1938 C CA . ASP A 1 254 ? -9.275 18.406 -26.611 1.00 85.12 254 ASP A CA 1
ATOM 1939 C C . ASP A 1 254 ? -8.898 17.046 -27.206 1.00 85.12 254 ASP A C 1
ATOM 1941 O O . ASP A 1 254 ? -8.153 16.992 -28.186 1.00 85.12 254 ASP A O 1
ATOM 1945 N N . PHE A 1 255 ? -9.511 15.955 -26.731 1.00 87.69 255 PHE A N 1
ATOM 1946 C CA . PHE A 1 255 ? -9.348 14.629 -27.337 1.00 87.69 255 PHE A CA 1
ATOM 1947 C C . PHE A 1 255 ? -9.823 14.599 -28.799 1.00 87.69 255 PHE A C 1
ATOM 1949 O O . PHE A 1 255 ? -9.115 14.119 -29.686 1.00 87.69 255 PHE A O 1
ATOM 1956 N N . ARG A 1 256 ? -10.999 15.171 -29.099 1.00 86.81 256 ARG A N 1
ATOM 1957 C CA . ARG A 1 256 ? -11.499 15.269 -30.486 1.00 86.81 256 ARG A CA 1
ATOM 1958 C C . ARG A 1 256 ? -10.586 16.102 -31.379 1.00 86.81 256 ARG A C 1
ATOM 1960 O O . ARG A 1 256 ? -10.463 15.792 -32.563 1.00 86.81 256 ARG A O 1
ATOM 1967 N N . ARG A 1 257 ? -9.994 17.173 -30.848 1.00 87.19 257 ARG A N 1
ATOM 1968 C CA . ARG A 1 257 ? -9.067 18.041 -31.580 1.00 87.19 257 ARG A CA 1
ATOM 1969 C C . ARG A 1 257 ? -7.767 17.303 -31.878 1.00 87.19 257 ARG A C 1
ATOM 1971 O O . ARG A 1 257 ? -7.299 17.362 -33.007 1.00 87.19 257 ARG A O 1
ATOM 1978 N N . PHE A 1 258 ? -7.262 16.556 -30.902 1.00 87.44 258 PHE A N 1
ATOM 1979 C CA . PHE A 1 258 ? -6.086 15.705 -31.032 1.00 87.44 258 PHE A CA 1
ATOM 1980 C C . PHE A 1 258 ? -6.257 14.610 -32.098 1.00 87.44 258 PHE A C 1
ATOM 1982 O O . PHE A 1 258 ? -5.370 14.400 -32.912 1.00 87.44 258 PHE A O 1
ATOM 1989 N N . LEU A 1 259 ? -7.418 13.951 -32.177 1.00 85.12 259 LEU A N 1
ATOM 1990 C CA . LEU A 1 259 ? -7.664 12.951 -33.231 1.00 85.12 259 LEU A CA 1
ATOM 1991 C C . LEU A 1 259 ? -7.694 13.541 -34.654 1.00 85.12 259 LEU A C 1
ATOM 1993 O O . LEU A 1 259 ? -7.626 12.791 -35.627 1.00 85.12 259 LEU A O 1
ATOM 1997 N N . ARG A 1 260 ? -7.845 14.866 -34.780 1.00 84.50 260 ARG A N 1
ATOM 1998 C CA . ARG A 1 260 ? -7.885 15.590 -36.060 1.00 84.50 260 ARG A CA 1
ATOM 1999 C C . ARG A 1 260 ? -6.556 16.251 -36.431 1.00 84.50 260 ARG A C 1
ATOM 2001 O O . ARG A 1 260 ? -6.465 16.754 -37.549 1.00 84.50 260 ARG A O 1
ATOM 2008 N N . SER A 1 261 ? -5.591 16.310 -35.510 1.00 75.50 261 SER A N 1
ATOM 2009 C CA . SER A 1 261 ? -4.228 16.796 -35.771 1.00 75.50 261 SER A CA 1
ATOM 2010 C C . SER A 1 261 ? -3.351 15.700 -36.360 1.00 75.50 261 SER A C 1
ATOM 2012 O O . SER A 1 261 ? -2.539 16.039 -37.242 1.00 75.50 261 SER A O 1
#